Protein AF-A0A7S1XB86-F1 (afdb_monomer_lite)

Organism: NCBI:txid63592

Sequence (323 aa):
MRLESAVALVTSENERLMADMAKQLELLSKHASAQQESLGDTNRDTVDRLELLVQENDLLTHQQAELEAEITRLMGRMEERTREHVNVAQENSRLHAKLRSTQVQLTEAEARSARFKMLAKTEEQRAQLLEAHSGAARDAAADPVNRNVESGEAAPSAGPLLQQQLRQREDELAAAGAELSNLRQQLMEVLGSNNALQARIASLQEQNSAVQAATSAANSEAEELRGALANMDVRLTDFHRKDTEVYSRIKEAMEQAEQAKLAREALEGRETMLKHENESLRRKLAQLIHQLEERYESEAEIRESGLRSDLDAKNVEIEDLKM

Foldseek 3Di:
DVVVVVVVVVVVVVVVVVVVVVVVVVVVVVVVVVVVVVVVVVVVVVVVVVVVVVVVVVVLVVVVVVLVVVLVVLVVVLVVLVVVLVVLVVVLVVLVVVLVVLVVVLVVLVVVLVVLVVVLVVLVVVLVVLVVVLVVLVVVLVPPPPPPPPDPDDDPPPNVVSVVVSVVSVVVSVVSVVVSVVSVVVSVVSVVVNVVSVVVSVVSVVVSVVSVVVSVVSVVVSVVSVVVSVVSVVVVVVSVVVVVVVVVVVVVVVVVVVVVVVVVVVVVVVVVVVVVVVVVVVVVVVVVVVVVVVVVVVVVVVVVVVVVVVVVVVVVVVVVVVD

pLDDT: mean 84.87, std 11.63, range [36.97, 96.75]

Secondary structure (DSSP, 8-state):
-HHHHHHHHHHHHHHHHHHHHHHHHHHHHHHHHHHHHHHHHHHHHHHHHHHHHHHHHHHHHHHHHHHHHHHHHHHHHHHHHHHHHHHHHHHHHHHHHHHHHHHHHHHHHHHHHHHHHHHHHHHHHHHHHHHHHHHHHHHHHH--TTTSSS-----TTHHHHHHHHHHHHHHHHHHHHHHHHHHHHHHHHHHHHHHHHHHHHHHHHHHHHHHHHHHHHHHHHHHHHHHHHHHHHHHHHHHHHHHHHHHHHHHHHHHHHHHHHHHHHHHHHHHHHHHHHHHHHHHHHHHHHHHHHHHHHHHHHHHHHHHHHHHHHHHHHHHHTT-

Structure (mmCIF, N/CA/C/O backbone):
data_AF-A0A7S1XB86-F1
#
_entry.id   AF-A0A7S1XB86-F1
#
loop_
_atom_site.group_PDB
_atom_site.id
_atom_site.type_symbol
_atom_site.label_atom_id
_atom_site.label_alt_id
_atom_site.label_comp_id
_atom_site.label_asym_id
_atom_site.label_entity_id
_atom_site.label_seq_id
_atom_site.pdbx_PDB_ins_code
_atom_site.Cartn_x
_atom_site.Cartn_y
_atom_site.Cartn_z
_atom_site.occupancy
_atom_site.B_iso_or_equiv
_atom_site.auth_seq_id
_atom_site.auth_comp_id
_atom_site.auth_asym_id
_atom_site.auth_atom_id
_atom_site.pdbx_PDB_model_num
ATOM 1 N N . MET A 1 1 ? 51.992 -6.862 -99.072 1.00 59.06 1 MET A N 1
ATOM 2 C CA . MET A 1 1 ? 52.736 -7.533 -97.983 1.00 59.06 1 MET A CA 1
ATOM 3 C C . MET A 1 1 ? 53.031 -6.656 -96.759 1.00 59.06 1 MET A C 1
ATOM 5 O O . MET A 1 1 ? 52.522 -6.993 -95.702 1.00 59.06 1 MET A O 1
ATOM 9 N N . ARG A 1 2 ? 53.799 -5.546 -96.813 1.00 65.69 2 ARG A N 1
ATOM 10 C CA . ARG A 1 2 ? 54.085 -4.746 -95.585 1.00 65.69 2 ARG A CA 1
ATOM 11 C C . ARG A 1 2 ? 52.860 -4.026 -94.991 1.00 65.69 2 ARG A C 1
ATOM 13 O O . ARG A 1 2 ? 52.725 -3.979 -93.776 1.00 65.69 2 ARG A O 1
ATOM 20 N N . 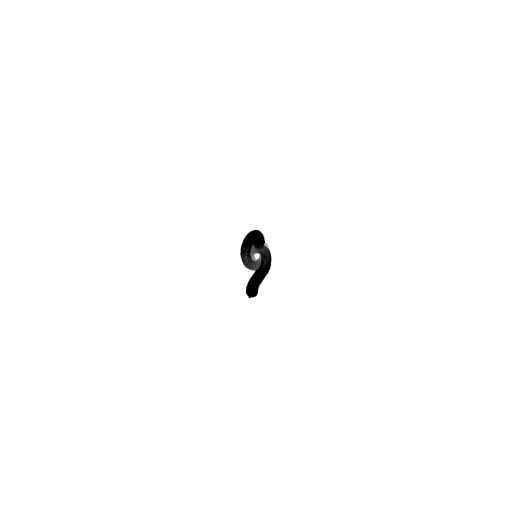LEU A 1 3 ? 51.954 -3.524 -95.834 1.00 66.69 3 LEU A N 1
ATOM 21 C CA . LEU A 1 3 ? 50.716 -2.862 -95.394 1.00 66.69 3 LEU A CA 1
ATOM 22 C C . LEU A 1 3 ? 49.704 -3.840 -94.780 1.00 66.69 3 LEU A C 1
ATOM 24 O O . LEU A 1 3 ? 49.108 -3.533 -93.758 1.00 66.69 3 LEU A O 1
ATOM 28 N N . GLU A 1 4 ? 49.567 -5.043 -95.339 1.00 75.00 4 GLU A N 1
ATOM 29 C CA . GLU A 1 4 ? 48.667 -6.079 -94.802 1.00 75.00 4 GLU A CA 1
ATOM 30 C C . GLU A 1 4 ? 49.121 -6.561 -93.420 1.00 75.00 4 GLU A C 1
ATOM 32 O O . GLU A 1 4 ? 48.295 -6.755 -92.536 1.00 75.00 4 GLU A O 1
ATOM 37 N N . SER A 1 5 ? 50.436 -6.679 -93.202 1.00 78.25 5 SER A N 1
ATOM 38 C CA . SER A 1 5 ? 50.989 -7.026 -91.889 1.00 78.25 5 SER A CA 1
ATOM 39 C C . SER A 1 5 ? 50.767 -5.926 -90.849 1.00 78.25 5 SER A C 1
ATOM 41 O O . SER A 1 5 ? 50.534 -6.243 -89.688 1.00 78.25 5 SER A O 1
ATOM 43 N N . ALA A 1 6 ? 50.847 -4.651 -91.243 1.00 74.81 6 ALA A N 1
ATOM 44 C CA . ALA A 1 6 ? 50.606 -3.528 -90.339 1.00 74.81 6 ALA A CA 1
ATOM 45 C C . ALA A 1 6 ? 49.118 -3.407 -89.975 1.00 74.81 6 ALA A C 1
ATOM 47 O O . ALA A 1 6 ? 48.786 -3.238 -88.805 1.00 74.81 6 ALA A O 1
ATOM 48 N N . VAL A 1 7 ? 48.222 -3.572 -90.955 1.00 78.94 7 VAL A N 1
ATOM 49 C CA . VAL A 1 7 ? 46.769 -3.578 -90.725 1.00 78.94 7 VAL A CA 1
ATOM 50 C C . VAL A 1 7 ? 46.371 -4.739 -89.816 1.00 78.94 7 VAL A C 1
ATOM 52 O O . VAL A 1 7 ? 45.655 -4.503 -88.851 1.00 78.94 7 VAL A O 1
ATOM 55 N N . ALA A 1 8 ? 46.893 -5.949 -90.056 1.00 82.25 8 ALA A N 1
ATOM 56 C CA . ALA A 1 8 ? 46.620 -7.121 -89.222 1.00 82.25 8 ALA A CA 1
ATOM 57 C C . ALA A 1 8 ? 47.042 -6.917 -87.755 1.00 82.25 8 ALA A C 1
ATOM 59 O O . ALA A 1 8 ? 46.322 -7.315 -86.836 1.00 82.25 8 ALA A O 1
ATOM 60 N N . LEU A 1 9 ? 48.187 -6.262 -87.535 1.00 86.31 9 LEU A N 1
ATOM 61 C CA . LEU A 1 9 ? 48.707 -5.985 -86.198 1.00 86.31 9 LEU A CA 1
ATOM 62 C C . LEU A 1 9 ? 47.820 -4.973 -85.460 1.00 86.31 9 LEU A C 1
ATOM 64 O O . LEU A 1 9 ? 47.400 -5.243 -84.337 1.00 86.31 9 LEU A O 1
ATOM 68 N N . VAL A 1 10 ? 47.428 -3.885 -86.131 1.00 82.75 10 VAL A N 1
ATOM 69 C CA . VAL A 1 10 ? 46.510 -2.874 -85.579 1.00 82.75 10 VAL A CA 1
ATOM 70 C C . VAL A 1 10 ? 45.128 -3.462 -85.288 1.00 82.75 10 VAL A C 1
ATOM 72 O O . VAL A 1 10 ? 44.553 -3.168 -84.242 1.00 82.75 10 VAL A O 1
ATOM 75 N N . THR A 1 11 ? 44.589 -4.331 -86.151 1.00 86.50 11 THR A N 1
ATOM 76 C CA . THR A 1 11 ? 43.323 -5.024 -85.858 1.00 86.50 11 THR A CA 1
ATOM 77 C C . THR A 1 11 ? 43.441 -5.945 -84.650 1.00 86.50 11 THR A C 1
ATOM 79 O O . THR A 1 11 ? 42.566 -5.906 -83.792 1.00 86.50 11 THR A O 1
ATOM 82 N N . SER A 1 12 ? 44.539 -6.698 -84.518 1.00 87.56 12 SER A N 1
ATOM 83 C CA . SER A 1 12 ? 44.742 -7.586 -83.364 1.00 87.56 12 SER A CA 1
ATOM 84 C C . SER A 1 12 ? 44.891 -6.815 -82.048 1.00 87.56 12 SER A C 1
ATOM 86 O O . SER A 1 12 ? 44.411 -7.248 -81.001 1.00 87.56 12 SER A O 1
ATOM 88 N N . GLU A 1 13 ? 45.514 -5.637 -82.097 1.00 86.44 13 GLU A N 1
ATOM 89 C CA . GLU A 1 13 ? 45.699 -4.782 -80.930 1.00 86.44 13 GLU A CA 1
ATOM 90 C C . GLU A 1 13 ? 44.398 -4.067 -80.547 1.00 86.44 13 GLU A C 1
ATOM 92 O O . GLU A 1 13 ? 44.061 -4.011 -79.366 1.00 86.44 13 GLU A O 1
ATOM 97 N N . ASN A 1 14 ? 43.595 -3.641 -81.528 1.00 82.88 14 ASN A N 1
ATOM 98 C CA . ASN A 1 14 ? 42.245 -3.129 -81.287 1.00 82.88 14 ASN A CA 1
ATOM 99 C C . ASN A 1 14 ? 41.316 -4.195 -80.693 1.00 82.88 14 ASN A C 1
ATOM 101 O O . ASN A 1 14 ? 40.591 -3.908 -79.744 1.00 82.88 14 ASN A O 1
ATOM 105 N N . GLU A 1 15 ? 41.349 -5.428 -81.198 1.00 89.44 15 GLU A N 1
ATOM 106 C CA . GLU A 1 15 ? 40.575 -6.540 -80.632 1.00 89.44 15 GLU A CA 1
ATOM 107 C C . GLU A 1 15 ? 40.987 -6.830 -79.185 1.00 89.44 15 GLU A C 1
ATOM 109 O O . GLU A 1 15 ? 40.129 -7.023 -78.318 1.00 89.44 15 GLU A O 1
ATOM 114 N N . ARG A 1 16 ? 42.292 -6.783 -78.891 1.00 91.69 16 ARG A N 1
ATOM 115 C CA . ARG A 1 16 ? 42.808 -6.950 -77.531 1.00 91.69 16 ARG A CA 1
ATOM 116 C C . ARG A 1 16 ? 42.373 -5.810 -76.605 1.00 91.69 16 ARG A C 1
ATOM 118 O O . ARG A 1 16 ? 41.903 -6.083 -75.505 1.00 91.69 16 ARG A O 1
ATOM 125 N N . LEU A 1 17 ? 42.490 -4.555 -77.039 1.00 86.69 17 LEU A N 1
ATOM 126 C CA . LEU A 1 17 ? 42.072 -3.389 -76.252 1.00 86.69 17 LEU A CA 1
ATOM 127 C C . LEU A 1 17 ? 40.563 -3.396 -75.986 1.00 86.69 17 LEU A C 1
ATOM 129 O O . LEU A 1 17 ? 40.139 -3.108 -74.869 1.00 86.69 17 LEU A O 1
ATOM 133 N N . MET A 1 18 ? 39.752 -3.790 -76.970 1.00 86.56 18 MET A N 1
ATOM 134 C CA . MET A 1 18 ? 38.306 -3.950 -76.797 1.00 86.56 18 MET A CA 1
ATOM 135 C C . MET A 1 18 ? 37.972 -5.079 -75.814 1.00 86.56 18 MET A C 1
ATOM 137 O O . MET A 1 18 ? 37.077 -4.916 -74.983 1.00 86.56 18 MET A O 1
ATOM 141 N N . ALA A 1 19 ? 38.707 -6.194 -75.851 1.00 87.69 19 ALA A N 1
ATOM 142 C CA . ALA A 1 19 ? 38.545 -7.288 -74.894 1.00 87.69 19 ALA A CA 1
ATOM 143 C C . ALA A 1 19 ? 38.952 -6.884 -73.464 1.00 87.69 19 ALA A C 1
ATOM 145 O O . ALA A 1 19 ? 38.266 -7.241 -72.503 1.00 87.69 19 ALA A O 1
ATOM 146 N N . ASP A 1 20 ? 40.030 -6.113 -73.311 1.00 86.88 20 ASP A N 1
ATOM 147 C CA . ASP A 1 20 ? 40.471 -5.594 -72.013 1.00 86.88 20 ASP A CA 1
ATOM 148 C C . ASP A 1 20 ? 39.483 -4.547 -71.466 1.00 86.88 20 ASP A C 1
ATOM 150 O O . ASP A 1 20 ? 39.135 -4.587 -70.283 1.00 86.88 20 ASP A O 1
ATOM 154 N N . MET A 1 21 ? 38.940 -3.675 -72.323 1.00 83.69 21 MET A N 1
ATOM 155 C CA . MET A 1 21 ? 37.911 -2.702 -71.941 1.00 83.69 21 MET A CA 1
ATOM 156 C C . MET A 1 21 ? 36.598 -3.388 -71.536 1.00 83.69 21 MET A C 1
ATOM 158 O O . MET A 1 21 ? 35.990 -3.008 -70.535 1.00 83.69 21 MET A O 1
ATOM 162 N N . ALA A 1 22 ? 36.184 -4.438 -72.251 1.00 85.75 22 ALA A N 1
ATOM 163 C CA . ALA A 1 22 ? 35.011 -5.236 -71.895 1.00 85.75 22 ALA A CA 1
ATOM 164 C C . ALA A 1 22 ? 35.177 -5.916 -70.525 1.00 85.75 22 ALA A C 1
ATOM 166 O O . ALA A 1 22 ? 34.264 -5.864 -69.701 1.00 85.75 22 ALA A O 1
ATOM 167 N N . LYS A 1 23 ? 36.361 -6.474 -70.233 1.00 87.56 23 LYS A N 1
ATOM 168 C CA . LYS A 1 23 ? 36.673 -7.043 -68.910 1.00 87.56 23 LYS A CA 1
ATOM 169 C C . LYS A 1 23 ? 36.652 -5.992 -67.801 1.00 87.56 23 LYS A C 1
ATOM 171 O O . LYS A 1 23 ? 36.151 -6.268 -66.714 1.00 87.56 23 LYS A O 1
ATOM 176 N N . GLN A 1 24 ? 37.179 -4.794 -68.053 1.00 83.00 24 GLN A N 1
ATOM 177 C CA . GLN A 1 24 ? 37.141 -3.706 -67.072 1.00 83.00 24 GLN A CA 1
ATOM 178 C C . GLN A 1 24 ? 35.713 -3.219 -66.804 1.00 83.00 24 GLN A C 1
ATOM 180 O O . GLN A 1 24 ? 35.357 -3.002 -65.647 1.00 83.00 24 GLN A O 1
ATOM 185 N N . LEU A 1 25 ? 34.876 -3.110 -67.839 1.00 83.50 25 LEU A N 1
ATOM 186 C CA . LEU A 1 25 ? 33.457 -2.776 -67.687 1.00 83.50 25 LEU A CA 1
ATOM 187 C C . LEU A 1 25 ? 32.693 -3.853 -66.912 1.00 83.50 25 LEU A C 1
ATOM 189 O O . LEU A 1 25 ? 31.876 -3.521 -66.056 1.00 83.50 25 LEU A O 1
ATOM 193 N N . GLU A 1 26 ? 32.986 -5.132 -67.149 1.00 87.56 26 GLU A N 1
ATOM 194 C CA . GLU A 1 26 ? 32.373 -6.233 -66.402 1.00 87.56 26 GLU A CA 1
ATOM 195 C C . GLU A 1 26 ? 32.774 -6.208 -64.918 1.00 87.56 26 GLU A C 1
ATOM 197 O O . GLU A 1 26 ? 31.927 -6.390 -64.043 1.00 87.56 26 GLU A O 1
ATOM 202 N N . LEU A 1 27 ? 34.044 -5.926 -64.609 1.00 85.00 27 LEU A N 1
ATOM 203 C CA . LEU A 1 27 ? 34.518 -5.779 -63.229 1.00 85.00 27 LEU A CA 1
ATOM 204 C C . LEU A 1 27 ? 33.889 -4.571 -62.526 1.00 85.00 27 LEU A C 1
ATOM 206 O O . LEU A 1 27 ? 33.451 -4.694 -61.384 1.00 85.00 27 LEU A O 1
ATOM 210 N N . LEU A 1 28 ? 33.790 -3.429 -63.211 1.00 79.06 28 LEU A N 1
ATOM 211 C CA . LEU A 1 28 ? 33.120 -2.240 -62.681 1.00 79.06 28 LEU A CA 1
ATOM 212 C C . LEU A 1 28 ? 31.628 -2.488 -62.454 1.00 79.06 28 LEU A C 1
ATOM 214 O O . LEU A 1 28 ? 31.101 -2.099 -61.416 1.00 79.06 28 LEU A O 1
ATOM 218 N N . SER A 1 29 ? 30.959 -3.184 -63.375 1.00 79.62 29 SER A N 1
ATOM 219 C CA . SER A 1 29 ? 29.554 -3.560 -63.218 1.00 79.62 29 SER A CA 1
ATOM 220 C C . SER A 1 29 ? 29.350 -4.506 -62.036 1.00 79.62 29 SER A C 1
ATOM 222 O O . SER A 1 29 ? 28.407 -4.304 -61.276 1.00 79.62 29 SER A O 1
ATOM 224 N N . LYS A 1 30 ? 30.229 -5.502 -61.849 1.00 80.75 30 LYS A N 1
ATOM 225 C CA . LYS A 1 30 ? 30.177 -6.428 -60.705 1.00 80.75 30 LYS A CA 1
ATOM 226 C C . LYS A 1 30 ? 30.449 -5.726 -59.375 1.00 80.75 30 LYS A C 1
ATOM 228 O O . LYS A 1 30 ? 29.828 -6.059 -58.370 1.00 80.75 30 LYS A O 1
ATOM 233 N N . HIS A 1 31 ? 31.363 -4.757 -59.348 1.00 73.50 31 HIS A N 1
ATOM 234 C CA . HIS A 1 31 ? 31.594 -3.943 -58.156 1.00 73.50 31 HIS A CA 1
ATOM 235 C C . HIS A 1 31 ? 30.418 -3.016 -57.853 1.00 73.50 31 HIS A C 1
ATOM 237 O O . HIS A 1 31 ? 30.002 -2.950 -56.701 1.00 73.50 31 HIS A O 1
ATOM 243 N N . ALA A 1 32 ? 29.832 -2.375 -58.865 1.00 69.44 32 ALA A N 1
ATOM 244 C CA . ALA A 1 32 ? 28.654 -1.535 -58.686 1.00 69.44 32 ALA A CA 1
ATOM 245 C C . ALA A 1 32 ? 27.458 -2.337 -58.143 1.00 69.44 32 ALA A C 1
ATOM 247 O O . ALA A 1 32 ? 26.822 -1.894 -57.190 1.00 69.44 32 ALA A O 1
ATOM 248 N N . SER A 1 33 ? 27.195 -3.538 -58.675 1.00 69.62 33 SER A N 1
ATOM 249 C CA . SER A 1 33 ? 26.105 -4.392 -58.189 1.00 69.62 33 SER A CA 1
ATOM 250 C C . SER A 1 33 ? 26.342 -4.888 -56.759 1.00 69.62 33 SER A C 1
ATOM 252 O O . SER A 1 33 ? 25.442 -4.789 -55.932 1.00 69.62 33 SER A O 1
ATOM 254 N N .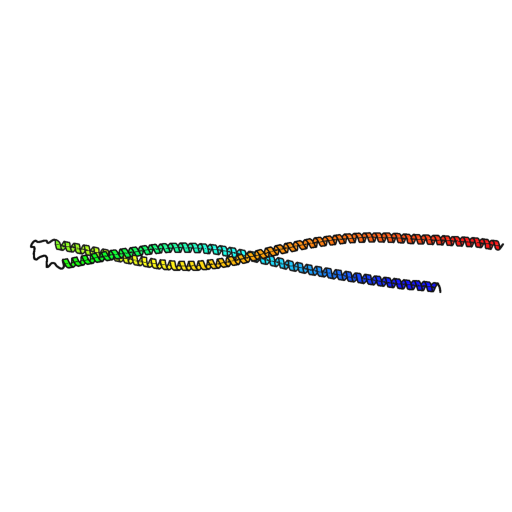 ALA A 1 34 ? 27.560 -5.334 -56.430 1.00 68.56 34 ALA A N 1
ATOM 255 C CA . ALA A 1 34 ? 27.893 -5.794 -55.078 1.00 68.56 34 ALA A CA 1
ATOM 256 C C . ALA A 1 34 ? 27.812 -4.664 -54.034 1.00 68.56 34 ALA A C 1
ATOM 258 O O . ALA A 1 34 ? 27.377 -4.872 -52.902 1.00 68.56 34 ALA A O 1
ATOM 259 N N . GLN A 1 35 ? 28.207 -3.448 -54.415 1.00 67.38 35 G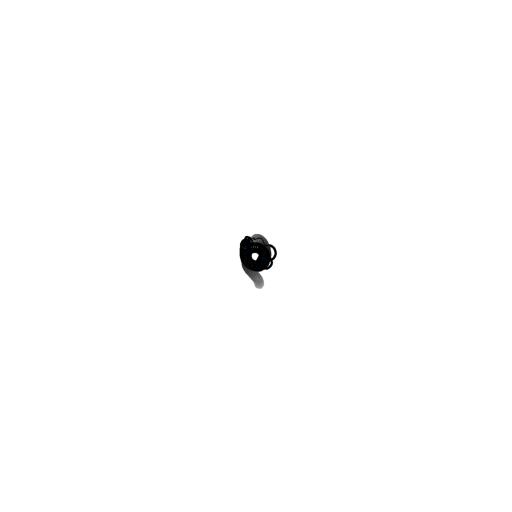LN A N 1
ATOM 260 C CA . GLN A 1 35 ? 28.131 -2.277 -53.546 1.00 67.38 35 GLN A CA 1
ATOM 261 C C . GLN A 1 35 ? 26.676 -1.823 -53.335 1.00 67.38 35 GLN A C 1
ATOM 263 O O . GLN A 1 35 ? 26.317 -1.394 -52.241 1.00 67.38 35 GLN A O 1
ATOM 268 N N . GLN A 1 36 ? 25.825 -1.962 -54.353 1.00 63.19 36 GLN A N 1
ATOM 269 C CA . GLN A 1 36 ? 24.404 -1.627 -54.282 1.00 63.19 36 GLN A CA 1
ATOM 270 C C . GLN A 1 36 ? 23.593 -2.650 -53.465 1.00 63.19 36 GLN A C 1
ATOM 272 O O . GLN A 1 36 ? 22.720 -2.245 -52.701 1.00 63.19 36 GLN A O 1
ATOM 277 N N . GLU A 1 37 ? 23.916 -3.945 -53.553 1.00 66.44 37 GLU A N 1
ATOM 278 C CA . GLU A 1 37 ? 23.341 -4.991 -52.688 1.00 66.44 37 GLU A CA 1
ATOM 279 C C . GLU A 1 37 ? 23.757 -4.795 -51.223 1.00 66.44 37 GLU A C 1
ATOM 281 O O . GLU A 1 37 ? 22.905 -4.767 -50.339 1.00 66.44 37 GLU A O 1
ATOM 286 N N . SER A 1 38 ? 25.041 -4.525 -50.963 1.00 66.31 38 SER A N 1
ATOM 287 C CA . SER A 1 38 ? 25.549 -4.251 -49.610 1.00 66.31 38 SER A CA 1
ATOM 288 C C . SER A 1 38 ? 24.913 -3.014 -48.956 1.00 66.31 38 SER A C 1
ATOM 290 O O . SER A 1 38 ? 24.650 -3.017 -47.750 1.00 66.31 38 SER A O 1
ATOM 292 N N . LEU A 1 39 ? 24.647 -1.954 -49.725 1.00 62.03 39 LEU A N 1
ATOM 293 C CA . LEU A 1 39 ? 23.938 -0.764 -49.239 1.00 62.03 39 LEU A CA 1
ATOM 294 C C . LEU A 1 39 ? 22.435 -1.019 -49.038 1.00 62.03 39 LEU A C 1
ATOM 296 O O . LEU A 1 39 ? 21.825 -0.415 -48.158 1.00 62.03 39 LEU A O 1
ATOM 300 N N . GLY A 1 40 ? 21.838 -1.906 -49.838 1.00 66.69 40 GLY A N 1
ATOM 301 C CA . GLY A 1 40 ? 20.447 -2.331 -49.695 1.00 66.69 40 GLY A CA 1
ATOM 302 C C . GLY A 1 40 ? 20.210 -3.138 -48.421 1.00 66.69 40 GLY A C 1
ATOM 303 O O . GLY A 1 40 ? 19.281 -2.828 -47.678 1.00 66.69 40 GLY A O 1
ATOM 304 N N . ASP A 1 41 ? 21.078 -4.110 -48.138 1.00 65.88 41 ASP A N 1
ATOM 305 C CA . ASP A 1 41 ? 20.970 -4.972 -46.954 1.00 65.88 41 ASP A CA 1
ATOM 306 C C . ASP A 1 41 ? 21.228 -4.196 -45.656 1.00 65.88 41 ASP A C 1
ATOM 308 O O . ASP A 1 41 ? 20.453 -4.292 -44.712 1.00 65.88 41 ASP A O 1
ATOM 312 N N . THR A 1 42 ? 22.237 -3.319 -45.627 1.00 69.75 42 THR A N 1
ATOM 313 C CA . THR A 1 42 ? 22.512 -2.471 -44.449 1.00 69.75 42 THR A CA 1
ATOM 314 C C . THR A 1 42 ? 21.400 -1.456 -44.166 1.00 69.75 42 THR A C 1
ATOM 316 O O . THR A 1 42 ? 21.054 -1.219 -43.006 1.00 69.75 42 THR A O 1
ATOM 319 N N . ASN A 1 43 ? 20.795 -0.867 -45.202 1.00 70.94 43 ASN A N 1
ATOM 320 C CA . ASN A 1 43 ? 19.616 -0.014 -45.032 1.00 70.94 43 ASN A CA 1
ATOM 321 C C . ASN A 1 43 ? 18.390 -0.800 -44.551 1.00 70.94 43 ASN A C 1
ATOM 323 O O . ASN A 1 43 ? 17.598 -0.273 -43.777 1.00 70.94 43 ASN A O 1
ATOM 327 N N . ARG A 1 44 ? 18.225 -2.054 -44.977 1.00 76.62 44 ARG A N 1
ATOM 328 C CA . ARG A 1 44 ? 17.117 -2.896 -44.520 1.00 76.62 44 ARG A CA 1
ATOM 329 C C . ARG A 1 44 ? 17.295 -3.310 -43.062 1.00 76.62 44 ARG A C 1
ATOM 331 O O . ARG A 1 44 ? 16.394 -3.087 -42.265 1.00 76.62 44 ARG A O 1
ATOM 338 N N . ASP A 1 45 ? 18.494 -3.753 -42.693 1.00 78.56 45 ASP A N 1
ATOM 339 C CA . ASP A 1 45 ? 18.845 -4.112 -41.316 1.00 78.56 45 ASP A CA 1
ATOM 340 C C . ASP A 1 45 ? 18.700 -2.925 -40.349 1.00 78.56 45 ASP A C 1
ATOM 342 O O . ASP A 1 45 ? 18.297 -3.087 -39.196 1.00 78.56 45 ASP A O 1
ATOM 346 N N . THR A 1 46 ? 19.030 -1.708 -40.794 1.00 76.75 46 THR A N 1
ATOM 347 C CA . THR A 1 46 ? 18.858 -0.502 -39.968 1.00 76.75 46 THR A CA 1
ATOM 348 C C . THR A 1 46 ? 17.398 -0.099 -39.816 1.00 76.75 46 THR A C 1
ATOM 350 O O . THR A 1 46 ? 17.011 0.286 -38.714 1.00 76.75 46 THR A O 1
ATOM 353 N N . VAL A 1 47 ? 16.582 -0.214 -40.868 1.00 79.44 47 VAL A N 1
ATOM 354 C CA . VAL A 1 47 ? 15.132 0.020 -40.787 1.00 79.44 47 VAL A CA 1
ATOM 355 C C . VAL A 1 47 ? 14.481 -1.000 -39.856 1.00 79.44 47 VAL A C 1
ATOM 357 O O . VAL A 1 47 ? 13.803 -0.594 -38.916 1.00 79.44 47 VAL A O 1
ATOM 360 N N . ASP A 1 48 ? 14.778 -2.288 -40.024 1.00 82.69 48 ASP A N 1
ATOM 361 C CA . ASP A 1 48 ? 14.250 -3.358 -39.171 1.00 82.69 48 ASP A CA 1
ATOM 362 C C . ASP A 1 48 ? 14.658 -3.140 -37.701 1.00 82.69 48 ASP A C 1
ATOM 364 O O . ASP A 1 48 ? 13.856 -3.290 -36.776 1.00 82.69 48 ASP A O 1
ATOM 368 N N . ARG A 1 49 ? 15.898 -2.696 -37.457 1.00 83.62 49 ARG A N 1
ATOM 369 C CA . ARG A 1 49 ? 16.368 -2.351 -36.109 1.00 83.62 49 ARG A CA 1
ATOM 370 C C . ARG A 1 49 ? 15.671 -1.119 -35.527 1.00 83.62 49 ARG A C 1
ATOM 372 O O . ARG A 1 49 ? 15.418 -1.098 -34.324 1.00 83.62 49 ARG A O 1
ATOM 379 N N . LEU A 1 50 ? 15.380 -0.099 -36.333 1.00 80.06 50 LEU A N 1
ATOM 380 C CA . LEU A 1 50 ? 14.626 1.076 -35.889 1.00 80.06 50 LEU A CA 1
ATOM 381 C C . LEU A 1 50 ? 13.179 0.709 -35.556 1.00 80.06 50 LEU A C 1
ATOM 383 O O . LEU A 1 50 ? 12.677 1.151 -34.527 1.00 80.06 50 LEU A O 1
ATOM 387 N N . GLU A 1 51 ? 12.535 -0.133 -36.364 1.00 85.69 51 GLU A N 1
ATOM 388 C CA . GLU A 1 51 ? 11.187 -0.635 -36.083 1.00 85.69 51 GLU A CA 1
ATOM 389 C C . GLU A 1 51 ? 11.141 -1.429 -34.772 1.00 85.69 51 GLU A C 1
ATOM 391 O O . GLU A 1 51 ? 10.252 -1.202 -33.951 1.00 85.69 51 GLU A O 1
ATOM 396 N N . LEU A 1 52 ? 12.134 -2.290 -34.520 1.00 88.06 52 LEU A N 1
ATOM 397 C CA . LEU A 1 52 ? 12.260 -3.010 -33.248 1.00 88.06 52 LEU A CA 1
ATOM 398 C C . LEU A 1 52 ? 12.453 -2.063 -32.058 1.00 88.06 52 LEU A C 1
ATOM 400 O O . LEU A 1 52 ? 11.833 -2.263 -31.017 1.00 88.06 52 LEU A O 1
ATOM 404 N N . LEU A 1 53 ? 13.276 -1.020 -32.203 1.00 81.06 53 LEU A N 1
ATOM 405 C CA . LEU A 1 53 ? 13.483 -0.026 -31.145 1.00 81.06 53 LEU A CA 1
ATOM 406 C C . LEU A 1 53 ? 12.218 0.791 -30.862 1.00 81.06 53 LEU A C 1
ATOM 408 O O . LEU A 1 53 ? 11.954 1.108 -29.705 1.00 81.06 53 LEU A O 1
ATOM 412 N N . VAL A 1 54 ? 11.432 1.123 -31.890 1.00 83.12 54 VAL A N 1
ATOM 413 C CA . VAL A 1 54 ? 10.134 1.796 -31.720 1.00 83.12 54 VAL A CA 1
ATOM 414 C C . VAL A 1 54 ? 9.162 0.884 -30.973 1.00 83.12 54 VAL A C 1
ATOM 416 O O . VAL A 1 54 ? 8.591 1.310 -29.974 1.00 83.12 54 VAL A O 1
ATOM 419 N N . GLN A 1 55 ? 9.046 -0.385 -31.377 1.00 88.25 55 GLN A N 1
ATOM 420 C CA . GLN A 1 55 ? 8.204 -1.365 -30.679 1.00 88.25 55 GLN A CA 1
ATOM 421 C C . GLN A 1 55 ? 8.638 -1.574 -29.220 1.00 88.25 55 GLN A C 1
ATOM 423 O O . GLN A 1 55 ? 7.795 -1.689 -28.331 1.00 88.25 55 GLN A O 1
ATOM 428 N N . GLU A 1 56 ? 9.946 -1.614 -28.953 1.00 84.56 56 GLU A N 1
ATOM 429 C CA . GLU A 1 56 ? 10.484 -1.719 -27.595 1.00 84.56 56 GLU A CA 1
ATOM 430 C C . GLU A 1 56 ? 10.160 -0.468 -26.764 1.00 84.56 56 GLU A C 1
ATOM 432 O O . GLU A 1 56 ? 9.775 -0.589 -25.602 1.00 84.56 56 GLU A O 1
ATOM 437 N N . ASN A 1 57 ? 10.246 0.727 -27.353 1.00 82.06 57 ASN A N 1
ATOM 438 C CA . ASN A 1 57 ? 9.892 1.978 -26.680 1.00 82.06 57 ASN A CA 1
ATOM 439 C C . ASN A 1 57 ? 8.391 2.049 -26.352 1.00 82.06 57 ASN A C 1
ATOM 441 O O . ASN A 1 57 ? 8.015 2.380 -25.227 1.00 82.06 57 ASN A O 1
ATOM 445 N N . ASP A 1 58 ? 7.534 1.649 -27.292 1.00 87.75 58 ASP A N 1
ATOM 446 C CA . ASP A 1 58 ? 6.087 1.552 -27.078 1.00 87.75 58 ASP A CA 1
ATOM 447 C C . ASP A 1 58 ? 5.757 0.557 -25.951 1.00 87.75 58 ASP A C 1
ATOM 449 O O . ASP A 1 58 ? 4.907 0.818 -25.098 1.00 87.75 58 ASP A O 1
ATOM 453 N N . LEU A 1 59 ? 6.474 -0.570 -25.884 1.00 89.62 59 LEU A N 1
ATOM 454 C CA . LEU A 1 59 ? 6.313 -1.540 -24.802 1.00 89.62 59 LEU A CA 1
ATOM 455 C C . LEU A 1 59 ? 6.757 -0.969 -23.448 1.00 89.62 59 LEU A C 1
ATOM 457 O O . LEU A 1 59 ? 6.064 -1.160 -22.449 1.00 89.62 59 LEU A O 1
ATOM 461 N N . LEU A 1 60 ? 7.897 -0.275 -23.397 1.00 84.81 60 LEU A N 1
ATOM 462 C CA . LEU A 1 60 ? 8.418 0.327 -22.166 1.00 84.81 60 LEU A CA 1
ATOM 463 C C . LEU A 1 60 ? 7.505 1.441 -21.649 1.00 84.81 60 LEU A C 1
ATOM 465 O O . LEU A 1 60 ? 7.212 1.476 -20.456 1.00 84.81 60 LEU A O 1
ATOM 469 N N . THR A 1 61 ? 7.007 2.308 -22.530 1.00 84.38 61 THR A N 1
ATOM 470 C CA . THR A 1 61 ? 6.059 3.372 -22.160 1.00 84.38 61 THR A CA 1
ATOM 471 C C . THR A 1 61 ? 4.735 2.796 -21.664 1.00 84.38 61 THR A C 1
ATOM 473 O O . THR A 1 61 ? 4.190 3.277 -20.670 1.00 84.38 61 THR A O 1
ATOM 476 N N . HIS A 1 62 ? 4.243 1.717 -22.281 1.00 91.25 62 HIS A N 1
ATOM 477 C CA . HIS A 1 62 ? 3.067 1.009 -21.782 1.00 91.25 62 HIS A CA 1
ATOM 478 C C . HIS A 1 62 ? 3.308 0.407 -20.390 1.00 91.25 62 HIS A C 1
ATOM 480 O O . HIS A 1 62 ? 2.498 0.611 -19.488 1.00 91.25 62 HIS A O 1
ATOM 486 N N . GLN A 1 63 ? 4.448 -0.259 -20.180 1.00 88.69 63 GLN A N 1
ATOM 487 C CA . GLN A 1 63 ? 4.823 -0.813 -18.874 1.00 88.69 63 GLN A CA 1
ATOM 488 C C . GLN A 1 63 ? 4.975 0.271 -17.799 1.00 88.69 63 GLN A C 1
ATOM 490 O O . GLN A 1 63 ? 4.557 0.062 -16.661 1.00 88.69 63 GLN A O 1
ATOM 495 N N . GLN A 1 64 ? 5.540 1.433 -18.138 1.00 85.06 64 GLN A N 1
ATOM 496 C CA . GLN A 1 64 ? 5.619 2.580 -17.229 1.00 85.06 64 GLN A CA 1
ATOM 497 C C . GLN A 1 64 ? 4.220 3.058 -16.826 1.00 85.06 64 GLN A C 1
ATOM 499 O O . GLN A 1 64 ? 3.945 3.185 -15.633 1.00 85.06 64 GLN A O 1
ATOM 504 N N . ALA A 1 65 ? 3.311 3.229 -17.790 1.00 89.00 65 ALA A N 1
ATOM 505 C CA . ALA A 1 65 ? 1.936 3.640 -17.513 1.00 89.00 65 ALA A CA 1
ATOM 506 C C . ALA A 1 65 ? 1.177 2.621 -16.638 1.00 89.00 65 ALA A C 1
ATOM 508 O O . ALA A 1 65 ? 0.438 3.009 -15.732 1.00 89.00 65 ALA A O 1
ATOM 509 N N . GLU A 1 66 ? 1.374 1.318 -16.866 1.00 92.69 66 GLU A N 1
ATOM 510 C CA . GLU A 1 66 ? 0.796 0.262 -16.026 1.00 92.69 66 GLU A CA 1
ATOM 511 C C . GLU A 1 66 ? 1.328 0.311 -14.586 1.00 92.69 66 GLU A C 1
ATOM 513 O O . GLU A 1 66 ? 0.555 0.177 -13.634 1.00 92.69 66 GLU A O 1
ATOM 518 N N . LEU A 1 67 ? 2.632 0.542 -14.406 1.00 88.38 67 LEU A N 1
ATOM 519 C CA . LEU A 1 67 ? 3.247 0.658 -13.082 1.00 88.38 67 LEU A CA 1
ATOM 520 C C . LEU A 1 67 ? 2.766 1.904 -12.337 1.00 88.38 67 LEU A C 1
ATOM 522 O O . LEU A 1 67 ? 2.426 1.808 -11.160 1.00 88.38 67 LEU A O 1
ATOM 526 N N . GLU A 1 68 ? 2.685 3.053 -13.007 1.00 89.44 68 GLU A N 1
ATOM 527 C CA . GLU A 1 68 ? 2.147 4.287 -12.423 1.00 89.44 68 GLU A CA 1
ATOM 528 C C . GLU A 1 68 ? 0.682 4.121 -11.991 1.00 89.44 68 GLU A C 1
ATOM 530 O O . GLU A 1 68 ? 0.289 4.555 -10.899 1.00 89.44 68 GLU A O 1
ATOM 535 N N . ALA A 1 69 ? -0.127 3.444 -12.812 1.00 93.56 69 ALA A N 1
ATOM 536 C CA . ALA A 1 69 ? -1.511 3.129 -12.483 1.00 93.56 69 ALA A CA 1
ATOM 537 C C . ALA A 1 69 ? -1.609 2.196 -11.265 1.00 93.56 69 ALA A C 1
ATOM 539 O O . ALA A 1 69 ? -2.418 2.443 -10.364 1.00 93.56 69 ALA A O 1
ATOM 540 N N . GLU A 1 70 ? -0.771 1.158 -11.195 1.00 92.00 70 GLU A N 1
ATOM 541 C CA . GLU A 1 70 ? -0.763 0.223 -10.068 1.00 92.00 70 GLU A CA 1
ATOM 542 C C . GLU A 1 70 ? -0.259 0.890 -8.779 1.00 92.00 70 GLU A C 1
ATOM 544 O O . GLU A 1 70 ? -0.850 0.688 -7.720 1.00 92.00 70 GLU A O 1
ATOM 549 N N . ILE A 1 71 ? 0.750 1.765 -8.850 1.00 87.62 71 ILE A N 1
ATOM 550 C CA . ILE A 1 71 ? 1.212 2.568 -7.704 1.00 87.62 71 ILE A CA 1
ATOM 551 C C . ILE A 1 71 ? 0.089 3.465 -7.194 1.00 87.62 71 ILE A C 1
ATOM 553 O O . ILE A 1 71 ? -0.205 3.462 -5.998 1.00 87.62 71 ILE A O 1
ATOM 557 N N . THR A 1 72 ? -0.594 4.176 -8.092 1.00 92.69 72 THR A N 1
ATOM 558 C CA . THR A 1 72 ? -1.726 5.039 -7.724 1.00 92.69 72 THR A CA 1
ATOM 559 C C . THR A 1 72 ? -2.840 4.226 -7.060 1.00 92.69 72 THR A C 1
ATOM 561 O O . THR A 1 72 ? -3.410 4.634 -6.043 1.00 92.69 72 THR A O 1
ATOM 564 N N . ARG A 1 73 ? -3.124 3.029 -7.586 1.00 94.75 73 ARG A N 1
ATOM 565 C CA . ARG A 1 73 ? -4.111 2.103 -7.025 1.00 94.75 73 ARG A CA 1
ATOM 566 C C . ARG A 1 73 ? -3.710 1.593 -5.639 1.00 94.75 73 ARG A C 1
ATOM 568 O O . ARG A 1 73 ? -4.551 1.561 -4.738 1.00 94.75 73 ARG A O 1
ATOM 575 N N . LEU A 1 74 ? -2.455 1.185 -5.458 1.00 88.81 74 LEU A N 1
ATOM 576 C CA . LEU A 1 74 ? -1.926 0.697 -4.183 1.00 88.81 74 LEU A CA 1
ATOM 577 C C . LEU A 1 74 ? -1.887 1.808 -3.131 1.00 88.81 74 LEU A C 1
ATOM 579 O O . LEU A 1 74 ? -2.290 1.572 -1.993 1.00 88.81 74 LEU A O 1
ATOM 583 N N . MET A 1 75 ? -1.492 3.024 -3.512 1.00 87.69 75 MET A N 1
ATOM 584 C CA . MET A 1 75 ? -1.562 4.204 -2.649 1.00 87.69 75 MET A CA 1
ATOM 585 C C . MET A 1 75 ? -2.997 4.485 -2.194 1.00 87.69 75 MET A C 1
ATOM 587 O O . MET A 1 75 ? -3.235 4.638 -0.997 1.00 87.69 75 MET A O 1
ATOM 591 N N . GLY A 1 76 ? -3.965 4.475 -3.117 1.00 92.75 76 GLY A N 1
ATOM 592 C CA . GLY A 1 76 ? -5.378 4.666 -2.780 1.00 92.75 76 GLY A CA 1
ATOM 593 C C . GLY A 1 76 ? -5.895 3.619 -1.788 1.00 92.75 76 GLY A C 1
ATOM 594 O O . GLY A 1 76 ? -6.532 3.969 -0.793 1.00 92.75 76 GLY A O 1
ATOM 595 N N . ARG A 1 77 ? -5.547 2.342 -1.998 1.00 90.38 77 ARG A N 1
ATOM 596 C CA . ARG A 1 77 ? -5.868 1.258 -1.053 1.00 90.38 77 ARG A CA 1
ATOM 597 C C . ARG A 1 77 ? -5.208 1.461 0.308 1.00 90.38 77 ARG A C 1
ATOM 599 O O . ARG A 1 77 ? -5.858 1.271 1.329 1.00 90.38 77 ARG A O 1
ATOM 606 N N . MET A 1 78 ? -3.940 1.865 0.342 1.00 86.88 78 MET A N 1
ATOM 607 C CA . MET A 1 78 ? -3.227 2.143 1.590 1.00 86.88 78 MET A CA 1
ATOM 608 C C . MET A 1 78 ? -3.867 3.287 2.379 1.00 86.88 78 MET A C 1
ATOM 610 O O . MET A 1 78 ? -4.013 3.185 3.599 1.00 86.88 78 MET A O 1
ATOM 614 N N . GLU A 1 79 ? -4.288 4.361 1.712 1.00 89.62 79 GLU A N 1
ATOM 615 C CA . GLU A 1 79 ? -5.011 5.457 2.360 1.00 89.62 79 GLU A CA 1
ATOM 616 C C . GLU A 1 79 ? -6.355 5.003 2.930 1.00 89.62 79 GLU A C 1
ATOM 618 O O . GLU A 1 79 ? -6.687 5.337 4.069 1.00 89.62 79 GLU A O 1
ATOM 623 N N . GLU A 1 80 ? -7.124 4.232 2.159 1.00 90.62 80 GLU A N 1
ATOM 624 C CA . GLU A 1 80 ? -8.405 3.678 2.594 1.00 90.62 80 GLU A CA 1
ATOM 625 C C . GLU A 1 80 ? -8.227 2.771 3.818 1.00 90.62 80 GLU A C 1
ATOM 627 O O . GLU A 1 80 ? -8.859 3.006 4.850 1.00 90.62 80 GLU A O 1
ATOM 632 N N . ARG A 1 81 ? -7.266 1.840 3.775 1.00 85.31 81 ARG A N 1
ATOM 633 C CA . ARG A 1 81 ? -6.917 0.980 4.917 1.00 85.31 81 ARG A CA 1
ATOM 634 C C . ARG A 1 81 ? -6.432 1.768 6.128 1.00 85.31 81 ARG A C 1
ATOM 636 O O . ARG A 1 81 ? -6.756 1.417 7.260 1.00 85.31 81 ARG A O 1
ATOM 643 N N . THR A 1 82 ? -5.698 2.859 5.924 1.00 84.44 82 THR A N 1
ATOM 644 C CA . THR A 1 82 ? -5.267 3.732 7.026 1.00 84.44 82 THR A CA 1
ATOM 645 C C . THR A 1 82 ? -6.465 4.418 7.686 1.00 84.44 82 THR A C 1
ATOM 647 O O . THR A 1 82 ? -6.542 4.477 8.915 1.00 84.44 82 THR A O 1
ATOM 650 N N . ARG A 1 83 ? -7.440 4.896 6.898 1.00 89.25 83 ARG A N 1
ATOM 651 C CA . ARG A 1 83 ? -8.690 5.470 7.428 1.00 89.25 83 ARG A CA 1
ATOM 652 C C . ARG A 1 83 ? -9.504 4.425 8.192 1.00 89.25 83 ARG A C 1
ATOM 654 O O . ARG A 1 83 ? -9.990 4.720 9.283 1.00 89.25 83 ARG A O 1
ATOM 661 N N . GLU A 1 84 ? -9.619 3.210 7.660 1.00 88.25 84 GLU A N 1
ATOM 662 C CA . GLU A 1 84 ? -10.285 2.096 8.342 1.00 88.25 84 GLU A CA 1
ATOM 663 C C . GLU A 1 84 ? -9.612 1.758 9.676 1.00 88.25 84 GLU A C 1
ATOM 665 O O . GLU A 1 84 ? -10.298 1.670 10.692 1.00 88.25 84 GLU A O 1
ATOM 670 N N . HIS A 1 85 ? -8.280 1.666 9.713 1.00 84.44 85 HIS A N 1
ATOM 671 C CA . HIS A 1 85 ? -7.521 1.451 10.951 1.00 84.44 85 HIS A CA 1
ATOM 672 C C . HIS A 1 85 ? -7.809 2.512 12.011 1.00 84.44 85 HIS A C 1
ATOM 674 O O . HIS A 1 85 ? -8.028 2.182 13.176 1.00 84.44 85 HIS A O 1
ATOM 680 N N . VAL A 1 86 ? -7.860 3.789 11.621 1.00 88.19 86 VAL A N 1
ATOM 681 C CA . VAL A 1 86 ? -8.206 4.881 12.544 1.00 88.19 86 VAL A CA 1
ATOM 682 C C . VAL A 1 86 ? -9.633 4.720 13.074 1.00 88.19 86 VAL A C 1
ATOM 684 O O . VAL A 1 86 ? -9.858 4.884 14.275 1.00 88.19 86 VAL A O 1
ATOM 687 N N . ASN A 1 87 ? -10.591 4.359 12.217 1.00 88.38 87 ASN A N 1
ATOM 688 C CA . ASN A 1 87 ? -11.979 4.130 12.625 1.00 88.38 87 ASN A CA 1
ATOM 689 C C . ASN A 1 87 ? -12.096 2.956 13.608 1.00 88.38 87 ASN A C 1
ATOM 691 O O . ASN A 1 87 ? -12.710 3.102 14.668 1.00 88.38 87 ASN A O 1
ATOM 695 N N . VAL A 1 88 ? -11.450 1.827 13.304 1.00 87.56 88 VAL A N 1
ATOM 696 C CA . VAL A 1 88 ? -11.412 0.636 14.165 1.00 87.56 88 VAL A CA 1
ATOM 697 C C . VAL A 1 88 ? -10.741 0.958 15.503 1.00 87.56 88 VAL A C 1
ATOM 699 O O . VAL A 1 88 ? -11.260 0.592 16.557 1.00 87.56 88 VAL A O 1
ATOM 702 N N . ALA A 1 89 ? -9.639 1.713 15.506 1.00 84.44 89 ALA A N 1
ATOM 703 C CA . ALA A 1 89 ? -8.967 2.140 16.733 1.00 84.44 89 ALA A CA 1
ATOM 704 C C . ALA A 1 89 ? -9.861 3.041 17.610 1.00 84.44 89 ALA A C 1
ATOM 706 O O . ALA A 1 89 ? -9.904 2.882 18.836 1.00 84.44 89 ALA A O 1
ATOM 707 N N . GLN A 1 90 ? -10.613 3.965 17.001 1.00 90.06 90 GLN A N 1
ATOM 708 C CA . GLN A 1 90 ? -11.585 4.797 17.716 1.00 90.06 90 GLN A CA 1
ATOM 709 C C . GLN A 1 90 ? -12.736 3.966 18.294 1.00 90.06 90 GLN A C 1
ATOM 711 O O . GLN A 1 90 ? -13.138 4.184 19.441 1.00 90.06 90 GLN A O 1
ATOM 716 N N . GLU A 1 91 ? -13.265 3.013 17.526 1.00 89.56 91 GLU A N 1
ATOM 717 C CA . GLU A 1 91 ? -14.310 2.100 17.987 1.00 89.56 91 GLU A CA 1
ATOM 718 C C . GLU A 1 91 ? -13.823 1.236 19.154 1.00 89.56 91 GLU A C 1
ATOM 720 O O . GLU A 1 91 ? -14.499 1.152 20.181 1.00 89.56 91 GLU A O 1
ATOM 725 N N . ASN A 1 92 ? -12.608 0.699 19.058 1.00 86.81 92 ASN A N 1
ATOM 726 C CA . ASN A 1 92 ? -11.982 -0.088 20.112 1.00 86.81 92 ASN A CA 1
ATOM 727 C C . ASN A 1 92 ? -11.823 0.726 21.411 1.00 86.81 92 ASN A C 1
ATOM 729 O O . ASN A 1 92 ? -12.230 0.295 22.492 1.00 86.81 92 ASN A O 1
ATOM 733 N N . SER A 1 93 ? -11.342 1.969 21.310 1.00 89.75 93 SER A N 1
ATOM 734 C CA . SER A 1 93 ? -11.253 2.888 22.454 1.00 89.75 93 SER A CA 1
ATOM 735 C C . SER A 1 93 ? -12.624 3.158 23.097 1.00 89.75 93 SER A C 1
ATOM 737 O O . SER A 1 93 ? -12.772 3.112 24.324 1.00 89.75 93 SER A O 1
ATOM 739 N N . ARG A 1 94 ? -13.669 3.355 22.279 1.00 92.31 94 ARG A N 1
ATOM 740 C CA . ARG A 1 94 ? -15.052 3.529 22.759 1.00 92.31 94 ARG A CA 1
ATOM 741 C C . ARG A 1 94 ? -15.586 2.274 23.452 1.00 92.31 94 ARG A C 1
ATOM 743 O O . ARG A 1 94 ? -16.243 2.400 24.488 1.00 92.31 94 ARG A O 1
ATOM 750 N N . LEU A 1 95 ? -15.326 1.083 22.912 1.00 91.56 95 LEU A N 1
ATOM 751 C CA . LEU A 1 95 ? -15.721 -0.189 23.525 1.00 91.56 95 LEU A CA 1
ATOM 752 C C . LEU A 1 95 ? -15.008 -0.404 24.861 1.00 91.56 95 LEU A C 1
ATOM 754 O O . LEU A 1 95 ? -15.662 -0.728 25.850 1.00 91.56 95 LEU A O 1
ATOM 758 N N . HIS A 1 96 ? -13.706 -0.127 24.934 1.00 89.38 96 HIS A N 1
ATOM 759 C CA . HIS A 1 96 ? -12.947 -0.189 26.180 1.00 89.38 96 HIS A CA 1
ATOM 760 C C . HIS A 1 96 ? -13.475 0.779 27.245 1.00 89.38 96 HIS A C 1
ATOM 762 O O . HIS A 1 96 ? -13.600 0.396 28.411 1.00 89.38 96 HIS A O 1
ATOM 768 N N . ALA A 1 97 ? -13.826 2.011 26.867 1.00 92.81 97 ALA A N 1
ATOM 769 C CA . ALA A 1 97 ? -14.431 2.974 27.785 1.00 92.81 97 ALA A CA 1
ATOM 770 C C . ALA A 1 97 ? -15.793 2.486 28.310 1.00 92.81 97 ALA A C 1
ATOM 772 O O . ALA A 1 97 ? -16.042 2.538 29.517 1.00 92.81 97 ALA A O 1
ATOM 773 N N . LYS A 1 98 ? -16.648 1.950 27.425 1.00 94.38 98 LYS A N 1
ATOM 774 C CA . LYS A 1 98 ? -17.936 1.348 27.807 1.00 94.38 98 LYS A CA 1
ATOM 775 C C . LYS A 1 98 ? -17.746 0.160 28.746 1.00 94.38 98 LYS A C 1
ATOM 777 O O . LYS A 1 98 ? -18.399 0.121 29.781 1.00 94.38 98 LYS A O 1
ATOM 782 N N . LEU A 1 99 ? -16.828 -0.754 28.427 1.00 93.56 99 LEU A N 1
ATOM 783 C CA . LEU A 1 99 ? -16.536 -1.936 29.238 1.00 93.56 99 LEU A CA 1
ATOM 784 C C . LEU A 1 99 ? -16.099 -1.543 30.654 1.00 93.56 99 LEU A C 1
ATOM 786 O O . LEU A 1 99 ? -16.681 -2.025 31.626 1.00 93.56 99 LEU A O 1
ATOM 790 N N . ARG A 1 100 ? -15.148 -0.606 30.773 1.00 93.94 100 ARG A N 1
ATOM 791 C CA . ARG A 1 100 ? -14.694 -0.083 32.072 1.00 93.94 100 ARG A CA 1
ATOM 792 C C . ARG A 1 100 ? -15.838 0.554 32.855 1.00 93.94 100 ARG A C 1
ATOM 794 O O . ARG A 1 100 ? -15.998 0.270 34.035 1.00 93.94 100 ARG A O 1
ATOM 801 N N . SER A 1 101 ? -16.657 1.377 32.200 1.00 95.88 101 SER A N 1
ATOM 802 C CA . SER A 1 101 ? -17.819 2.000 32.841 1.00 95.88 101 SER A CA 1
ATOM 803 C C . SER A 1 101 ? -18.824 0.958 33.347 1.00 95.88 101 SER A C 1
ATOM 805 O O . SER A 1 101 ? -19.251 1.039 34.496 1.00 95.88 101 SER A O 1
ATOM 807 N N . THR A 1 102 ? -19.144 -0.065 32.548 1.00 94.00 102 THR A N 1
ATOM 808 C CA . THR A 1 102 ? -20.054 -1.145 32.964 1.00 94.00 102 THR A CA 1
ATOM 809 C C . THR A 1 102 ? -19.476 -2.017 34.076 1.00 94.00 102 THR A C 1
ATOM 811 O O . THR A 1 102 ? -20.221 -2.463 34.942 1.00 94.00 102 THR A O 1
ATOM 814 N N . GLN A 1 103 ? -18.157 -2.226 34.105 1.00 93.38 103 GLN A N 1
ATOM 815 C CA . GLN A 1 103 ? -17.487 -2.935 35.198 1.00 93.38 103 GLN A CA 1
ATOM 816 C C . GLN A 1 103 ? -17.585 -2.159 36.511 1.00 93.38 103 GLN A C 1
ATOM 818 O O . GLN A 1 103 ? -17.877 -2.761 37.537 1.00 93.38 103 GLN A O 1
ATOM 823 N N . VAL A 1 104 ? -17.412 -0.833 36.482 1.00 95.56 104 VAL A N 1
ATOM 824 C CA . VAL A 1 104 ? -17.619 0.015 37.669 1.00 95.56 104 VAL A CA 1
ATOM 825 C C . VAL A 1 104 ? -19.077 -0.040 38.136 1.00 95.56 104 VAL A C 1
ATOM 827 O O . VAL A 1 104 ? -19.340 -0.182 39.325 1.00 95.56 104 VAL A O 1
ATOM 830 N N . GLN A 1 105 ? -20.041 -0.000 37.213 1.00 94.38 105 GLN A N 1
ATOM 831 C CA . GLN A 1 105 ? -21.457 -0.152 37.568 1.00 94.38 105 GLN A CA 1
ATOM 832 C C . GLN A 1 105 ? -21.748 -1.514 38.210 1.00 94.38 105 GLN A C 1
ATOM 834 O O . GLN A 1 105 ? -22.514 -1.582 39.170 1.00 94.38 105 GLN A O 1
ATOM 839 N N . LEU A 1 106 ? -21.125 -2.587 37.709 1.00 94.69 106 LEU A N 1
ATOM 840 C CA . LEU A 1 106 ? -21.274 -3.923 38.279 1.00 94.69 106 LEU A CA 1
ATOM 841 C C . LEU A 1 106 ? -20.698 -3.988 39.697 1.00 94.69 106 LEU A C 1
ATOM 843 O O . LEU A 1 106 ? -21.387 -4.457 40.597 1.00 94.69 106 LEU A O 1
ATOM 847 N N . THR A 1 107 ? -19.487 -3.473 39.929 1.00 93.88 107 THR A N 1
ATOM 848 C CA . THR A 1 107 ? -18.876 -3.502 41.269 1.00 93.88 107 THR A CA 1
ATOM 849 C C . THR A 1 107 ? -19.669 -2.670 42.279 1.00 93.88 107 THR A C 1
ATOM 851 O O . THR A 1 107 ? -19.845 -3.081 43.428 1.00 93.88 107 THR A O 1
ATOM 854 N N . GLU A 1 108 ? -20.218 -1.527 41.862 1.00 94.06 108 GLU A N 1
ATOM 855 C CA . GLU A 1 108 ? -21.123 -0.734 42.696 1.00 94.06 108 GLU A CA 1
ATOM 856 C C . GLU A 1 108 ? -22.420 -1.483 43.027 1.00 94.06 108 GLU A C 1
ATOM 858 O O . GLU A 1 108 ? -22.880 -1.454 44.172 1.00 94.06 108 GLU A O 1
ATOM 863 N N . ALA A 1 109 ? -23.025 -2.154 42.048 1.00 91.81 109 ALA A N 1
ATOM 864 C CA . ALA A 1 109 ? -24.264 -2.896 42.238 1.00 91.81 109 ALA A CA 1
ATOM 865 C C . ALA A 1 109 ? -24.053 -4.170 43.086 1.00 91.81 109 ALA A C 1
ATOM 867 O O . ALA A 1 109 ? -24.866 -4.471 43.964 1.00 91.81 109 ALA A O 1
ATOM 868 N N . GLU A 1 110 ? -22.913 -4.850 42.953 1.00 92.56 110 GLU A N 1
ATOM 869 C CA . GLU A 1 110 ? -22.466 -5.916 43.858 1.00 92.56 110 GLU A CA 1
ATOM 870 C C . GLU A 1 110 ? -22.305 -5.415 45.298 1.00 92.56 110 GLU A C 1
ATOM 872 O O . GLU A 1 110 ? -22.824 -6.041 46.228 1.00 92.56 110 GLU A O 1
ATOM 877 N N . ALA A 1 111 ? -21.680 -4.249 45.496 1.00 93.94 111 ALA A N 1
ATOM 878 C CA . ALA A 1 111 ? -21.560 -3.636 46.817 1.00 93.94 111 ALA A CA 1
ATOM 879 C C . ALA A 1 111 ? -22.931 -3.266 47.414 1.00 93.94 111 ALA A C 1
ATOM 881 O O . ALA A 1 111 ? -23.162 -3.475 48.608 1.00 93.94 111 ALA A O 1
ATOM 882 N N . ARG A 1 112 ? -23.871 -2.757 46.602 1.00 92.81 112 ARG A N 1
ATOM 883 C CA . ARG A 1 112 ? -25.255 -2.478 47.036 1.00 92.81 112 ARG A CA 1
ATOM 884 C C . ARG A 1 112 ? -25.997 -3.757 47.425 1.00 92.81 112 ARG A C 1
ATOM 886 O O . ARG A 1 112 ? -26.609 -3.795 48.487 1.00 92.81 112 ARG A O 1
ATOM 893 N N . SER A 1 113 ? -25.894 -4.815 46.622 1.00 92.56 113 SER A N 1
ATOM 894 C CA . SER A 1 113 ? -26.476 -6.130 46.928 1.00 92.56 113 SER A CA 1
ATOM 895 C C . SER A 1 113 ? -25.920 -6.699 48.236 1.00 92.56 113 SER A C 1
ATOM 897 O O . SER A 1 113 ? -26.685 -7.150 49.087 1.00 92.56 113 SER A O 1
ATOM 899 N N . ALA A 1 114 ? -24.605 -6.601 48.462 1.00 92.81 114 ALA A N 1
ATOM 900 C CA . ALA A 1 114 ? -23.986 -7.016 49.719 1.00 92.81 114 ALA A CA 1
ATOM 901 C C . ALA A 1 114 ? -24.528 -6.227 50.927 1.00 92.81 114 ALA A C 1
ATOM 903 O O . ALA A 1 114 ? -24.836 -6.824 51.960 1.00 92.81 114 ALA A O 1
ATOM 904 N N . ARG A 1 115 ? -24.717 -4.905 50.791 1.00 94.19 115 ARG A N 1
ATOM 905 C CA . ARG A 1 115 ? -25.327 -4.065 51.838 1.00 94.19 115 ARG A CA 1
ATOM 906 C C . ARG A 1 115 ? -26.768 -4.476 52.134 1.00 94.19 115 ARG A C 1
ATOM 908 O O . ARG A 1 115 ? -27.099 -4.660 53.301 1.00 94.19 115 ARG A O 1
ATOM 915 N N . PHE A 1 116 ? -27.601 -4.677 51.112 1.00 91.44 116 PHE A N 1
ATOM 916 C CA . PHE A 1 116 ? -28.987 -5.113 51.311 1.00 91.44 116 PHE A CA 1
ATOM 917 C C . PHE A 1 116 ? -29.082 -6.502 51.942 1.00 91.44 116 PHE A C 1
ATOM 919 O O . PHE A 1 116 ? -29.914 -6.704 52.818 1.00 91.44 116 PHE A O 1
ATOM 926 N N . LYS A 1 117 ? -28.195 -7.439 51.584 1.00 92.75 117 LYS A N 1
ATOM 927 C CA . LYS A 1 117 ? -28.114 -8.749 52.255 1.00 92.75 117 LYS A CA 1
ATOM 928 C C . LYS A 1 117 ? -27.787 -8.617 53.741 1.00 92.75 117 LYS A C 1
ATOM 930 O O . LYS A 1 117 ? -28.390 -9.309 54.556 1.00 92.75 117 LYS A O 1
ATOM 935 N N . MET A 1 118 ? -26.851 -7.734 54.094 1.00 94.56 118 MET A N 1
ATOM 936 C CA . MET A 1 118 ? -26.501 -7.478 55.493 1.00 94.56 118 MET A CA 1
ATOM 937 C C . MET A 1 118 ? -27.666 -6.848 56.260 1.00 94.56 118 MET A C 1
ATOM 939 O O . MET A 1 118 ? -28.009 -7.348 57.325 1.00 94.56 118 MET A O 1
ATOM 943 N N . LEU A 1 119 ? -28.305 -5.816 55.698 1.00 93.56 119 LEU A N 1
ATOM 944 C CA . LEU A 1 119 ? -29.461 -5.150 56.309 1.00 93.56 119 LEU A CA 1
ATOM 945 C C . LEU A 1 119 ? -30.661 -6.092 56.468 1.00 93.56 119 LEU A C 1
ATOM 947 O O . LEU A 1 119 ? -31.296 -6.119 57.516 1.00 93.56 119 LEU A O 1
ATOM 951 N N . ALA A 1 120 ? -30.950 -6.911 55.455 1.00 90.75 120 ALA A N 1
ATOM 952 C CA . ALA A 1 120 ? -32.022 -7.898 55.533 1.00 90.75 120 ALA A CA 1
ATOM 953 C C . ALA A 1 120 ? -31.759 -8.913 56.653 1.00 90.75 120 ALA A C 1
ATOM 955 O O . ALA A 1 120 ? -32.672 -9.247 57.397 1.00 90.75 120 ALA A O 1
ATOM 956 N N . LYS A 1 121 ? -30.505 -9.355 56.821 1.00 93.25 121 LYS A N 1
ATOM 957 C CA . LYS A 1 121 ? -30.116 -10.266 57.904 1.00 93.25 121 LYS A CA 1
ATOM 958 C C . LYS A 1 121 ? -30.241 -9.618 59.287 1.00 93.25 121 LYS A C 1
ATOM 960 O O . LYS A 1 121 ? -30.656 -10.293 60.225 1.00 93.25 121 LYS A O 1
ATOM 965 N N . THR A 1 122 ? -29.884 -8.341 59.436 1.00 92.44 122 THR A N 1
ATOM 966 C CA . THR A 1 122 ? -30.041 -7.634 60.718 1.00 92.44 122 THR A CA 1
ATOM 967 C C . THR A 1 122 ? -31.510 -7.420 61.069 1.00 92.44 122 THR A C 1
ATOM 969 O O . THR A 1 122 ? -31.890 -7.652 62.215 1.00 92.44 122 THR A O 1
ATOM 972 N N . GLU A 1 123 ? -32.347 -7.054 60.094 1.00 88.69 123 GLU A N 1
ATOM 973 C CA . GLU A 1 123 ? -33.792 -6.916 60.318 1.00 88.69 123 GLU A CA 1
ATOM 974 C C . GLU A 1 123 ? -34.468 -8.265 60.581 1.00 88.69 123 GLU A C 1
ATOM 976 O O . GLU A 1 123 ? -35.350 -8.360 61.429 1.00 88.69 123 GLU A O 1
ATOM 981 N N . GLU A 1 124 ? -34.002 -9.346 59.954 1.00 91.69 124 GLU A N 1
ATOM 982 C CA . GLU A 1 124 ? -34.476 -10.703 60.247 1.00 91.69 124 GLU A CA 1
ATOM 983 C C . GLU A 1 124 ? -34.186 -11.104 61.699 1.00 91.69 124 GLU A C 1
ATOM 985 O O . GLU A 1 124 ? -35.064 -11.615 62.391 1.00 91.69 124 GLU A O 1
ATOM 990 N N . GLN A 1 125 ? -32.980 -10.812 62.194 1.00 91.75 125 GLN A N 1
ATOM 991 C CA . GLN A 1 125 ? -32.615 -11.045 63.595 1.00 91.75 125 GLN A CA 1
ATOM 992 C C . GLN A 1 125 ? -33.445 -10.185 64.557 1.00 91.75 125 GLN A C 1
ATOM 994 O O . GLN A 1 125 ? -33.881 -10.674 65.600 1.00 91.75 125 GLN A O 1
ATOM 999 N N . ARG A 1 126 ? -33.696 -8.916 64.213 1.00 90.50 126 ARG A N 1
ATOM 1000 C CA . ARG A 1 126 ? -34.548 -8.024 65.010 1.00 90.50 126 ARG A CA 1
ATOM 1001 C C . ARG A 1 126 ? -35.989 -8.532 65.071 1.00 90.50 126 ARG A C 1
ATOM 1003 O O . ARG A 1 126 ? -36.559 -8.573 66.161 1.00 90.50 126 ARG A O 1
ATOM 1010 N N . ALA A 1 127 ? -36.558 -8.942 63.939 1.00 87.94 127 ALA A N 1
ATOM 1011 C CA . ALA A 1 127 ? -37.900 -9.510 63.873 1.00 87.94 127 ALA A CA 1
ATOM 1012 C C . ALA A 1 127 ? -38.007 -10.783 64.729 1.00 87.94 127 ALA A C 1
ATOM 1014 O O . ALA A 1 127 ? -38.933 -10.887 65.525 1.00 87.94 127 ALA A O 1
ATOM 1015 N N . GLN A 1 128 ? -37.017 -11.684 64.667 1.00 89.75 128 GLN A N 1
ATOM 1016 C CA . GLN A 1 128 ? -36.965 -12.891 65.508 1.00 89.75 128 GLN A CA 1
ATOM 1017 C C . GLN A 1 128 ? -36.928 -12.573 67.010 1.00 89.75 128 GLN A C 1
ATOM 1019 O O . GLN A 1 128 ? -37.601 -13.234 67.799 1.00 89.75 128 GLN A O 1
ATOM 1024 N N . LEU A 1 129 ? -36.166 -11.554 67.425 1.00 89.75 129 LEU A N 1
ATOM 1025 C CA . LEU A 1 129 ? -36.124 -11.121 68.827 1.00 89.75 129 LEU A CA 1
ATOM 1026 C C . LEU A 1 129 ? -37.461 -10.521 69.282 1.00 89.75 129 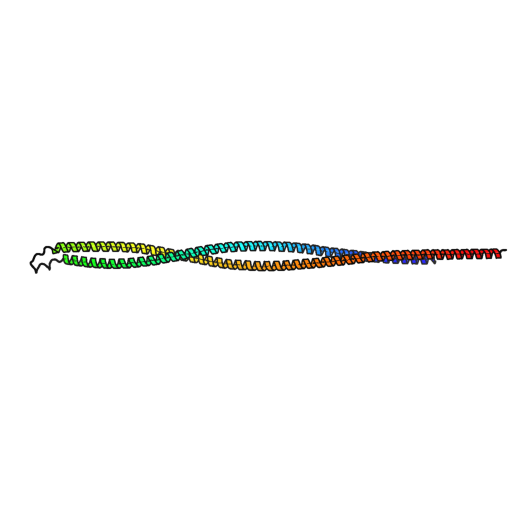LEU A C 1
ATOM 1028 O O . LEU A 1 129 ? -37.935 -10.838 70.372 1.00 89.75 129 LEU A O 1
ATOM 1032 N N . LEU A 1 130 ? -38.088 -9.681 68.452 1.00 88.19 130 LEU A N 1
ATOM 1033 C CA . LEU A 1 130 ? -39.414 -9.118 68.731 1.00 88.19 130 LEU A CA 1
ATOM 1034 C C . LEU A 1 130 ? -40.496 -10.207 68.784 1.00 88.19 130 LEU A C 1
ATOM 1036 O O . LEU A 1 130 ? -41.379 -10.161 69.642 1.00 88.19 130 LEU A O 1
ATOM 1040 N N . GLU A 1 131 ? -40.407 -11.219 67.923 1.00 88.31 131 GLU A N 1
ATOM 1041 C CA . GLU A 1 131 ? -41.309 -12.371 67.912 1.00 88.31 131 GLU A CA 1
ATOM 1042 C C . GLU A 1 131 ? -41.143 -13.219 69.180 1.00 88.31 131 GLU A C 1
ATOM 1044 O O . GLU A 1 131 ? -42.122 -13.510 69.864 1.00 88.31 131 GLU A O 1
ATOM 1049 N N . ALA A 1 132 ? -39.904 -13.521 69.577 1.00 87.25 132 ALA A N 1
ATOM 1050 C CA . ALA A 1 132 ? -39.620 -14.244 70.815 1.00 87.25 132 ALA A CA 1
ATOM 1051 C C . ALA A 1 132 ? -40.100 -13.477 72.062 1.00 87.25 132 ALA A C 1
ATOM 1053 O O . ALA A 1 132 ? -40.682 -14.064 72.975 1.00 87.25 132 ALA A O 1
ATOM 1054 N N . HIS A 1 133 ? -39.891 -12.157 72.107 1.00 84.12 133 HIS A N 1
ATOM 1055 C CA . HIS A 1 133 ? -40.342 -11.315 73.217 1.00 84.12 133 HIS A CA 1
ATOM 1056 C C . HIS A 1 133 ? -41.865 -11.157 73.270 1.00 84.12 133 HIS A C 1
ATOM 1058 O O . HIS A 1 133 ? -42.433 -11.187 74.362 1.00 84.12 133 HIS A O 1
ATOM 1064 N N . SER A 1 134 ? -42.538 -11.014 72.125 1.00 81.25 134 SER A N 1
ATOM 1065 C CA . SER A 1 134 ? -44.005 -10.961 72.070 1.00 81.25 134 SER A CA 1
ATOM 1066 C C . SER A 1 134 ? -44.641 -12.310 72.420 1.00 81.25 134 SER A C 1
ATOM 1068 O O . SER A 1 134 ? -45.628 -12.326 73.152 1.00 81.25 134 SER A O 1
ATOM 1070 N N . GLY A 1 135 ? -44.046 -13.434 72.003 1.00 82.06 135 GLY A N 1
ATOM 1071 C CA . GLY A 1 135 ? -44.440 -14.780 72.433 1.00 82.06 135 GLY A CA 1
ATOM 1072 C C . GLY A 1 135 ? -44.333 -14.956 73.949 1.00 82.06 135 GLY A C 1
ATOM 1073 O O . GLY A 1 135 ? -45.330 -15.242 74.605 1.00 82.06 135 GLY A O 1
ATOM 1074 N N . ALA A 1 136 ? -43.169 -14.643 74.529 1.00 80.12 136 ALA A N 1
ATOM 1075 C CA . ALA A 1 136 ? -42.963 -14.709 75.977 1.00 80.12 136 ALA A CA 1
ATOM 1076 C C . ALA A 1 136 ? -43.913 -13.783 76.766 1.00 80.12 136 ALA A C 1
ATOM 1078 O O . ALA A 1 136 ? -44.374 -14.139 77.849 1.00 80.12 136 ALA A O 1
ATOM 1079 N N . ALA A 1 137 ? -44.231 -12.597 76.233 1.00 75.56 137 ALA A N 1
ATOM 1080 C CA . ALA A 1 137 ? -45.185 -11.675 76.847 1.00 75.56 137 ALA A CA 1
ATOM 1081 C C . ALA A 1 137 ? -46.638 -12.178 76.760 1.00 75.56 137 ALA A C 1
ATOM 1083 O O . ALA A 1 137 ? -47.402 -11.978 77.705 1.00 75.56 137 ALA A O 1
ATOM 1084 N N . ARG A 1 138 ? -47.022 -12.848 75.662 1.00 77.94 138 ARG A N 1
ATOM 1085 C CA . ARG A 1 138 ? -48.332 -13.507 75.530 1.00 77.94 138 ARG A CA 1
ATOM 1086 C C . ARG A 1 138 ? -48.460 -14.674 76.506 1.00 77.94 138 ARG A C 1
ATOM 1088 O O . ARG A 1 138 ? -49.467 -14.744 77.203 1.00 77.94 138 ARG A O 1
ATOM 1095 N N . ASP A 1 139 ? -47.432 -15.510 76.621 1.00 76.62 139 ASP A N 1
ATOM 1096 C CA . ASP A 1 139 ? -47.401 -16.630 77.569 1.00 76.62 139 ASP A CA 1
ATOM 1097 C C . ASP A 1 139 ? -47.479 -16.130 79.023 1.00 76.62 139 ASP A C 1
ATOM 1099 O O . ASP A 1 139 ? -48.276 -16.625 79.818 1.00 76.62 139 ASP A O 1
ATOM 1103 N N . ALA A 1 140 ? -46.743 -15.065 79.359 1.00 69.19 140 ALA A N 1
ATOM 1104 C CA . ALA A 1 140 ? -46.793 -14.435 80.680 1.00 69.19 140 ALA A CA 1
ATOM 1105 C C . ALA A 1 140 ? -48.134 -13.738 80.993 1.00 69.19 140 ALA A C 1
ATOM 1107 O O . ALA A 1 140 ? -48.477 -13.572 82.165 1.00 69.19 140 ALA A O 1
ATOM 1108 N N . ALA A 1 141 ? -48.881 -13.302 79.974 1.00 65.44 141 ALA A N 1
ATOM 1109 C CA . ALA A 1 141 ? -50.223 -12.736 80.123 1.00 65.44 141 ALA A CA 1
ATOM 1110 C C . ALA A 1 141 ? -51.320 -13.817 80.194 1.00 65.44 141 ALA A C 1
ATOM 1112 O O . ALA A 1 141 ? -52.373 -13.574 80.786 1.00 65.44 141 ALA A O 1
ATOM 1113 N N . ALA A 1 142 ? -51.077 -14.997 79.615 1.00 67.25 142 ALA A N 1
ATOM 1114 C CA . ALA A 1 142 ? -51.984 -16.144 79.629 1.00 67.25 142 ALA A CA 1
ATOM 1115 C C . ALA A 1 142 ? -51.953 -16.940 80.949 1.00 67.25 142 ALA A C 1
ATOM 1117 O O . ALA A 1 142 ? -52.874 -17.720 81.190 1.00 67.25 142 ALA A O 1
ATOM 1118 N N . ASP A 1 143 ? -50.960 -16.706 81.818 1.00 59.91 143 ASP A N 1
ATOM 1119 C CA . ASP A 1 143 ? -50.771 -17.410 83.096 1.00 59.91 143 ASP A CA 1
ATOM 1120 C C . ASP A 1 143 ? -51.031 -16.511 84.341 1.00 59.91 143 ASP A C 1
ATOM 1122 O O . ASP A 1 143 ? -50.115 -16.182 85.102 1.00 59.91 143 ASP A O 1
ATOM 1126 N N . PRO A 1 144 ? -52.277 -16.046 84.591 1.00 55.84 144 PRO A N 1
ATOM 1127 C CA . PRO A 1 144 ? -52.597 -15.197 85.744 1.00 55.84 144 PRO A CA 1
ATOM 1128 C C . PRO A 1 144 ? -52.755 -15.975 87.065 1.00 55.84 144 PRO A C 1
ATOM 1130 O O . PRO A 1 144 ? -52.928 -15.364 88.121 1.00 55.84 144 PRO A O 1
ATOM 1133 N N . VAL A 1 145 ? -52.728 -17.312 87.034 1.00 49.28 145 VAL A N 1
ATOM 1134 C CA . VAL A 1 145 ? -53.192 -18.162 88.148 1.00 49.28 145 VAL A CA 1
ATOM 1135 C C . VAL A 1 145 ? -52.200 -18.223 89.318 1.00 49.28 145 VAL A C 1
ATOM 1137 O O . VAL A 1 145 ? -52.616 -18.504 90.438 1.00 49.28 145 VAL A O 1
ATOM 1140 N N . ASN A 1 146 ? -50.925 -17.868 89.126 1.00 47.69 146 ASN A N 1
ATOM 1141 C CA . ASN A 1 146 ? -49.905 -18.034 90.171 1.00 47.69 146 ASN A CA 1
ATOM 1142 C C . ASN A 1 146 ? -49.429 -16.736 90.860 1.00 47.69 146 ASN A C 1
ATOM 1144 O O . ASN A 1 146 ? -48.528 -16.788 91.690 1.00 47.69 146 ASN A O 1
ATOM 1148 N N . ARG A 1 147 ? -50.000 -15.558 90.544 1.00 49.75 147 ARG A N 1
ATOM 1149 C CA . ARG A 1 147 ? -49.640 -14.288 91.228 1.00 49.75 147 ARG A CA 1
ATOM 1150 C C . ARG A 1 147 ? -50.622 -13.831 92.306 1.00 49.75 147 ARG A C 1
ATOM 1152 O O . ARG A 1 147 ? -50.240 -13.031 93.148 1.00 49.75 147 ARG A O 1
ATOM 1159 N N . ASN A 1 148 ? -51.854 -14.339 92.318 1.00 45.97 148 ASN A N 1
ATOM 1160 C CA . ASN A 1 148 ? -52.919 -13.805 93.179 1.00 45.97 148 ASN A CA 1
ATOM 1161 C C . ASN A 1 148 ? -53.222 -14.640 94.435 1.00 45.97 148 ASN A C 1
ATOM 1163 O O . ASN A 1 148 ? -54.244 -14.402 95.072 1.00 45.97 148 ASN A O 1
ATOM 1167 N N . VAL A 1 149 ? -52.371 -15.602 94.812 1.00 48.25 149 VAL A N 1
ATOM 1168 C CA . VAL A 1 149 ? -52.629 -16.438 96.003 1.00 48.25 149 VAL A CA 1
ATOM 1169 C C . VAL A 1 149 ? -51.894 -15.951 97.265 1.00 48.25 149 VAL A C 1
ATOM 1171 O O . VAL A 1 149 ? -52.316 -16.315 98.356 1.00 48.25 149 VAL A O 1
ATOM 1174 N N . GLU A 1 150 ? -50.889 -15.065 97.184 1.00 46.50 150 GLU A N 1
ATOM 1175 C CA . GLU A 1 150 ? -50.075 -14.724 98.377 1.00 46.50 150 GLU A CA 1
ATOM 1176 C C . GLU A 1 150 ? -50.019 -13.248 98.810 1.00 46.50 150 GLU A C 1
ATOM 1178 O O . GLU A 1 150 ? -49.507 -12.964 99.890 1.00 46.50 150 GLU A O 1
ATOM 1183 N N . SER A 1 151 ? -50.600 -12.293 98.082 1.00 43.75 151 SER A N 1
ATOM 1184 C CA . SER A 1 151 ? -50.582 -10.886 98.520 1.00 43.75 151 SER A CA 1
ATOM 1185 C C . SER A 1 151 ? -51.906 -10.180 98.248 1.00 43.75 151 SER A C 1
ATOM 1187 O O . SER A 1 151 ? -52.183 -9.679 97.161 1.00 43.75 151 SER A O 1
ATOM 1189 N N . GLY A 1 152 ? -52.746 -10.141 99.282 1.00 45.62 152 GLY A N 1
ATOM 1190 C CA . GLY A 1 152 ? -53.941 -9.313 99.321 1.00 45.62 152 GLY A CA 1
ATOM 1191 C C . GLY A 1 152 ? -53.581 -7.832 99.389 1.00 45.62 152 GLY A C 1
ATOM 1192 O O . GLY A 1 152 ? -53.483 -7.283 100.475 1.00 45.62 152 GLY A O 1
ATOM 1193 N N . GLU A 1 153 ? -53.415 -7.194 98.235 1.00 36.97 153 GLU A N 1
ATOM 1194 C CA . GLU A 1 153 ? -53.567 -5.749 98.045 1.00 36.97 153 GLU A CA 1
ATOM 1195 C C . GLU A 1 153 ? -53.836 -5.480 96.556 1.00 36.97 153 GLU A C 1
ATOM 1197 O O . GLU A 1 153 ? -53.134 -5.956 95.665 1.00 36.97 153 GLU A O 1
ATOM 1202 N N . ALA A 1 154 ? -54.928 -4.774 96.268 1.00 44.72 154 ALA A N 1
ATOM 1203 C CA . ALA A 1 154 ? -55.429 -4.568 94.917 1.00 44.72 154 ALA A CA 1
ATOM 1204 C C . ALA A 1 154 ? -54.517 -3.637 94.096 1.00 44.72 154 ALA A C 1
ATOM 1206 O O . ALA A 1 154 ? -54.459 -2.436 94.354 1.00 44.72 154 ALA A O 1
ATOM 1207 N N . ALA A 1 155 ? -53.902 -4.161 93.031 1.00 41.59 155 ALA A N 1
ATOM 1208 C CA . ALA A 1 155 ? -53.329 -3.365 91.944 1.00 41.59 155 ALA A CA 1
ATOM 1209 C C . ALA A 1 155 ? -54.157 -3.551 90.650 1.00 41.59 155 ALA A C 1
ATOM 1211 O O . ALA A 1 155 ? -53.836 -4.412 89.831 1.00 41.59 155 ALA A O 1
ATOM 1212 N N . PRO A 1 156 ? -55.223 -2.759 90.411 1.00 47.22 156 PRO A N 1
ATOM 1213 C CA . PRO A 1 156 ? -56.041 -2.865 89.196 1.00 47.22 156 PRO A CA 1
ATOM 1214 C C . PRO A 1 156 ? -55.378 -2.281 87.926 1.00 47.22 156 PRO A C 1
ATOM 1216 O O . PRO A 1 156 ? -56.018 -2.200 86.882 1.00 47.22 156 PRO A O 1
ATOM 1219 N N . SER A 1 157 ? -54.105 -1.873 87.970 1.00 51.25 157 SER A N 1
ATOM 1220 C CA . SER A 1 157 ? -53.436 -1.127 86.888 1.00 51.25 157 SER A CA 1
ATOM 1221 C C . SER A 1 157 ? -52.490 -1.946 85.994 1.00 51.25 157 SER A C 1
ATOM 1223 O O . SER A 1 157 ? -52.053 -1.437 84.963 1.00 51.25 157 SER A O 1
ATOM 1225 N N . ALA A 1 158 ? -52.178 -3.203 86.326 1.00 56.03 158 ALA A N 1
ATOM 1226 C CA . ALA A 1 158 ? -51.168 -3.978 85.591 1.00 56.03 158 ALA A CA 1
ATOM 1227 C C . ALA A 1 158 ? -51.670 -4.565 84.252 1.00 56.03 158 ALA A C 1
ATOM 1229 O O . ALA A 1 158 ? -50.917 -4.629 83.282 1.00 56.03 158 ALA A O 1
ATOM 1230 N N . GLY A 1 159 ? -52.945 -4.964 84.172 1.00 66.75 159 GLY A N 1
ATOM 1231 C CA . GLY A 1 159 ? -53.535 -5.595 82.979 1.00 66.75 159 GLY A CA 1
ATOM 1232 C C . GLY A 1 159 ? -53.604 -4.689 81.737 1.00 66.75 159 GLY A C 1
ATOM 1233 O O . GLY A 1 159 ? -53.133 -5.099 80.676 1.00 66.75 159 GLY A O 1
ATOM 1234 N N . PRO A 1 160 ? -54.121 -3.448 81.843 1.00 73.69 160 PRO A N 1
ATOM 1235 C CA . PRO A 1 160 ? -54.167 -2.509 80.718 1.00 73.69 160 PRO A CA 1
ATOM 1236 C C . PRO A 1 160 ? -52.770 -2.124 80.215 1.00 73.69 160 PRO A C 1
ATOM 1238 O O . PRO A 1 160 ? -52.565 -1.975 79.012 1.00 73.69 160 PRO A O 1
ATOM 1241 N N . LEU A 1 161 ? -51.800 -2.007 81.129 1.00 73.31 161 LEU A N 1
ATOM 1242 C CA . LEU A 1 161 ? -50.415 -1.671 80.806 1.00 73.31 161 LEU A CA 1
ATOM 1243 C C . LEU A 1 161 ? -49.727 -2.803 80.021 1.00 73.31 161 LEU A C 1
ATOM 1245 O O . LEU A 1 161 ? -49.067 -2.542 79.019 1.00 73.31 161 LEU A O 1
ATOM 1249 N N . LEU A 1 162 ? -49.933 -4.062 80.430 1.00 73.94 162 LEU A N 1
ATOM 1250 C CA . LEU A 1 162 ? -49.453 -5.251 79.711 1.00 73.94 162 LEU A CA 1
ATOM 1251 C C . LEU A 1 162 ? -50.073 -5.367 78.314 1.00 73.94 162 LEU A C 1
ATOM 1253 O O . LEU A 1 162 ? -49.369 -5.648 77.347 1.00 73.94 162 LEU A O 1
ATOM 1257 N N . GLN A 1 163 ? -51.374 -5.096 78.184 1.00 77.81 163 GLN A N 1
ATOM 1258 C CA . GLN A 1 163 ? -52.053 -5.076 76.885 1.00 77.81 163 GLN A CA 1
ATOM 1259 C C . GLN A 1 163 ? -51.529 -3.968 75.966 1.00 77.81 163 GLN A C 1
ATOM 1261 O O . GLN A 1 163 ? -51.362 -4.188 74.767 1.00 77.81 163 GLN A O 1
ATOM 1266 N N . GLN A 1 164 ? -51.251 -2.784 76.514 1.00 82.00 164 GLN A N 1
ATOM 1267 C CA . GLN A 1 164 ? -50.663 -1.682 75.759 1.00 82.00 164 GLN A CA 1
ATOM 1268 C C . GLN A 1 164 ? -49.239 -2.016 75.292 1.00 82.00 164 GLN A C 1
ATOM 1270 O O . GLN A 1 164 ? -48.907 -1.753 74.138 1.00 82.00 164 GLN A O 1
ATOM 1275 N N . GLN A 1 165 ? -48.423 -2.636 76.150 1.00 82.00 165 GLN A N 1
ATOM 1276 C CA . GLN A 1 165 ? -47.077 -3.091 75.791 1.00 82.00 165 GLN A CA 1
ATOM 1277 C C . GLN A 1 165 ? -47.106 -4.187 74.720 1.00 82.00 165 GLN A C 1
ATOM 1279 O O . GLN A 1 165 ? -46.317 -4.127 73.783 1.00 82.00 165 GLN A O 1
ATOM 1284 N N . LEU A 1 166 ? -48.030 -5.149 74.808 1.00 82.62 166 LEU A N 1
ATOM 1285 C CA . LEU A 1 166 ? -48.216 -6.173 73.774 1.00 82.62 166 LEU A CA 1
ATOM 1286 C C . LEU A 1 166 ? -48.567 -5.554 72.417 1.00 82.62 166 LEU A C 1
ATOM 1288 O O . LEU A 1 166 ? -47.920 -5.886 71.431 1.00 82.62 166 LEU A O 1
ATOM 1292 N N . ARG A 1 167 ? -49.511 -4.603 72.3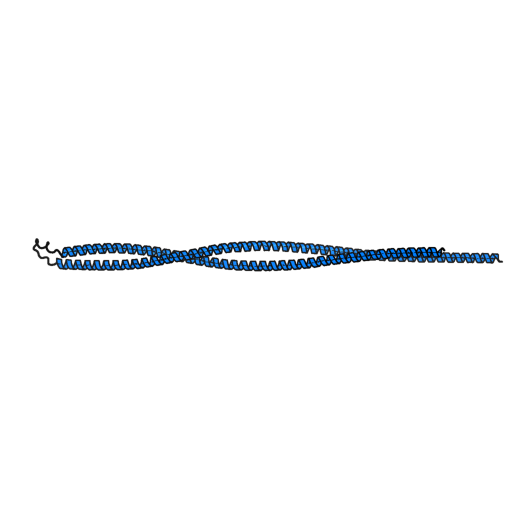75 1.00 84.62 167 ARG A N 1
ATOM 1293 C CA . ARG A 1 167 ? -49.867 -3.895 71.133 1.00 84.62 167 ARG A CA 1
ATOM 1294 C C . ARG A 1 167 ? -48.683 -3.139 70.536 1.00 84.62 167 ARG A C 1
ATOM 1296 O O . ARG A 1 167 ? -48.418 -3.279 69.353 1.00 84.62 167 ARG A O 1
ATOM 1303 N N . GLN A 1 168 ? -47.925 -2.410 71.357 1.00 85.88 168 GLN A N 1
ATOM 1304 C CA . GLN A 1 168 ? -46.719 -1.715 70.892 1.00 85.88 168 GLN A CA 1
ATOM 1305 C C . GLN A 1 168 ? -45.688 -2.683 70.295 1.00 85.88 168 GLN A C 1
ATOM 1307 O O . GLN A 1 168 ? -45.071 -2.376 69.281 1.00 85.88 168 GLN A O 1
ATOM 1312 N N . ARG A 1 169 ? -45.519 -3.871 70.887 1.00 83.19 169 ARG A N 1
ATOM 1313 C CA . ARG A 1 169 ? -44.598 -4.898 70.373 1.00 83.19 169 ARG A CA 1
ATOM 1314 C C . ARG A 1 169 ? -45.099 -5.552 69.092 1.00 83.19 169 ARG A C 1
ATOM 1316 O O . ARG A 1 169 ? -44.292 -5.856 68.220 1.00 83.19 169 ARG A O 1
ATOM 1323 N N . GLU A 1 170 ? -46.405 -5.754 68.969 1.00 85.75 170 GLU A N 1
ATOM 1324 C CA . GLU A 1 170 ? -47.035 -6.233 67.737 1.00 85.75 170 GLU A CA 1
ATOM 1325 C C . GLU A 1 170 ? -46.892 -5.208 66.602 1.00 85.75 170 GLU A C 1
ATOM 1327 O O . GLU A 1 170 ? -46.554 -5.591 65.482 1.00 85.75 170 GLU A O 1
ATOM 1332 N N . ASP A 1 171 ? -47.041 -3.914 66.899 1.00 87.81 171 ASP A N 1
ATOM 1333 C CA . ASP A 1 171 ? -46.806 -2.826 65.943 1.00 87.81 171 ASP A CA 1
ATOM 1334 C C . ASP A 1 171 ? -45.322 -2.755 65.522 1.00 87.81 171 ASP A C 1
ATOM 1336 O O . ASP A 1 171 ? -45.015 -2.625 64.335 1.00 87.81 171 ASP A O 1
ATOM 1340 N N . GLU A 1 172 ? -44.383 -2.904 66.467 1.00 87.50 172 GLU A N 1
ATOM 1341 C CA . GLU A 1 172 ? -42.939 -2.985 66.185 1.00 87.50 172 GLU A CA 1
ATOM 1342 C C . GLU A 1 172 ? -42.580 -4.200 65.313 1.00 87.50 172 GLU A C 1
ATOM 1344 O O . GLU A 1 172 ? -41.748 -4.084 64.409 1.00 87.50 172 GLU A O 1
ATOM 1349 N N . LEU A 1 173 ? -43.203 -5.357 65.561 1.00 88.38 173 LEU A N 1
ATOM 1350 C CA . LEU A 1 173 ? -43.026 -6.572 64.763 1.00 88.38 173 LEU A CA 1
ATOM 1351 C C . LEU A 1 173 ? -43.562 -6.379 63.337 1.00 88.38 173 LEU A C 1
ATOM 1353 O O . LEU A 1 173 ? -42.892 -6.741 62.369 1.00 88.38 173 LEU A O 1
ATOM 1357 N N . ALA A 1 174 ? -44.750 -5.783 63.196 1.00 88.12 174 ALA A N 1
ATOM 1358 C CA . ALA A 1 174 ? -45.345 -5.485 61.897 1.00 88.12 174 ALA A CA 1
ATOM 1359 C C . ALA A 1 174 ? -44.474 -4.508 61.087 1.00 88.12 174 ALA A C 1
ATOM 1361 O O . ALA A 1 174 ? -44.261 -4.720 59.890 1.00 88.12 174 ALA A O 1
ATOM 1362 N N . ALA A 1 175 ? -43.914 -3.484 61.741 1.00 89.81 175 ALA A N 1
ATOM 1363 C CA . ALA A 1 175 ? -42.978 -2.549 61.121 1.00 89.81 175 ALA A CA 1
ATOM 1364 C C . ALA A 1 175 ? -41.687 -3.246 60.654 1.00 89.81 175 ALA A C 1
ATOM 1366 O O . ALA A 1 175 ? -41.299 -3.087 59.496 1.00 89.81 175 ALA A O 1
ATOM 1367 N N . ALA A 1 176 ? -41.073 -4.083 61.500 1.00 87.69 176 ALA A N 1
ATOM 1368 C CA . ALA A 1 176 ? -39.882 -4.857 61.132 1.00 87.69 176 ALA A CA 1
ATOM 1369 C C . ALA A 1 176 ? -40.159 -5.823 59.960 1.00 87.69 176 ALA A C 1
ATOM 1371 O O . ALA A 1 176 ? -39.349 -5.955 59.042 1.00 87.69 176 ALA A O 1
ATOM 1372 N N . GLY A 1 177 ? -41.338 -6.457 59.933 1.00 88.81 177 GLY A N 1
ATOM 1373 C CA . GLY A 1 177 ? -41.772 -7.304 58.819 1.00 88.81 177 GLY A CA 1
ATOM 1374 C C . GLY A 1 177 ? -41.923 -6.539 57.497 1.00 88.81 177 GLY A C 1
ATOM 1375 O O . GLY A 1 177 ? -41.512 -7.033 56.442 1.00 88.81 177 GLY A O 1
ATOM 1376 N N . ALA A 1 178 ? -42.457 -5.315 57.543 1.00 91.19 178 ALA A N 1
ATOM 1377 C CA . ALA A 1 178 ? -42.569 -4.448 56.372 1.00 91.19 178 ALA A CA 1
ATOM 1378 C C . ALA A 1 178 ? -41.193 -3.979 55.860 1.00 91.19 178 ALA A C 1
ATOM 1380 O O . ALA A 1 178 ? -40.938 -4.019 54.653 1.00 91.19 178 ALA A O 1
ATOM 1381 N N . GLU A 1 179 ? -40.282 -3.595 56.761 1.00 91.88 179 GLU A N 1
ATOM 1382 C CA . GLU A 1 179 ? -38.903 -3.218 56.418 1.00 91.88 179 GLU A CA 1
ATOM 1383 C C . GLU A 1 179 ? -38.141 -4.382 55.768 1.00 91.88 179 GLU A C 1
ATOM 1385 O O . GLU A 1 179 ? -37.513 -4.210 54.720 1.00 91.88 179 GLU A O 1
ATOM 1390 N N . LEU A 1 180 ? -38.270 -5.593 56.315 1.00 90.38 180 LEU A N 1
ATOM 1391 C CA . LEU A 1 180 ? -37.676 -6.807 55.758 1.00 90.38 180 LEU A CA 1
ATOM 1392 C C . LEU A 1 180 ? -38.214 -7.134 54.354 1.00 90.38 180 LEU A C 1
ATOM 1394 O O . LEU A 1 180 ? -37.444 -7.501 53.462 1.00 90.38 180 LEU A O 1
ATOM 1398 N N . SER A 1 181 ? -39.525 -6.985 54.136 1.00 92.00 181 SER A N 1
ATOM 1399 C CA . SER A 1 181 ? -40.139 -7.162 52.814 1.00 92.00 181 SER A CA 1
ATOM 1400 C C . SER A 1 181 ? -39.579 -6.163 51.797 1.00 92.00 181 SER A C 1
ATOM 1402 O O . SER A 1 181 ? -39.177 -6.558 50.700 1.00 92.00 181 SER A O 1
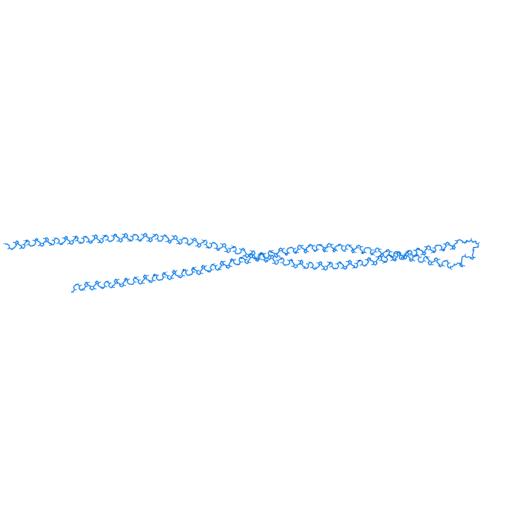ATOM 1404 N N . ASN A 1 182 ? -39.473 -4.886 52.179 1.00 93.75 182 ASN A N 1
ATOM 1405 C CA . ASN A 1 182 ? -38.896 -3.842 51.330 1.00 93.75 182 ASN A CA 1
ATOM 1406 C C . ASN A 1 182 ? -37.423 -4.124 50.992 1.00 93.75 182 ASN A C 1
ATOM 1408 O O . ASN A 1 182 ? -37.028 -4.025 49.830 1.00 93.75 182 ASN A O 1
ATOM 1412 N N . LEU A 1 183 ? -36.615 -4.537 51.973 1.00 91.94 183 LEU A N 1
ATOM 1413 C CA . LEU A 1 183 ? -35.209 -4.897 51.760 1.00 91.94 183 LEU A CA 1
ATOM 1414 C C . LEU A 1 183 ? -35.054 -6.098 50.815 1.00 91.94 183 LEU A C 1
ATOM 1416 O O . LEU A 1 183 ? -34.167 -6.100 49.960 1.00 91.94 183 LEU A O 1
ATOM 1420 N N . ARG A 1 184 ? -35.925 -7.110 50.925 1.00 90.62 184 ARG A N 1
ATOM 1421 C CA . ARG A 1 184 ? -35.938 -8.267 50.012 1.00 90.62 184 ARG A CA 1
ATOM 1422 C C . ARG A 1 184 ? -36.298 -7.865 48.583 1.00 90.62 184 ARG A C 1
ATOM 1424 O O . ARG A 1 184 ? -35.670 -8.360 47.646 1.00 90.62 184 ARG A O 1
ATOM 1431 N N . GLN A 1 185 ? -37.256 -6.956 48.411 1.00 93.75 185 GLN A N 1
ATOM 1432 C CA . GLN A 1 185 ? -37.609 -6.429 47.094 1.00 93.75 185 GLN A CA 1
ATOM 1433 C C . GLN A 1 185 ? -36.443 -5.647 46.471 1.00 93.75 185 GLN A C 1
ATOM 1435 O O . GLN A 1 185 ? -36.038 -5.944 45.348 1.00 93.75 185 GLN A O 1
ATOM 1440 N N . GLN A 1 186 ? -35.832 -4.728 47.225 1.00 92.62 186 GLN A N 1
ATOM 1441 C CA . GLN A 1 186 ? -34.658 -3.974 46.769 1.00 92.62 186 GLN A CA 1
ATOM 1442 C C . GLN A 1 186 ? -33.486 -4.900 46.412 1.00 92.62 186 GLN A C 1
ATOM 1444 O O . GLN A 1 186 ? -32.794 -4.684 45.417 1.00 92.62 186 GLN A O 1
ATOM 1449 N N . LEU A 1 187 ? -33.279 -5.974 47.181 1.00 91.75 187 LEU A N 1
ATOM 1450 C CA . LEU A 1 187 ? -32.262 -6.976 46.874 1.00 91.75 187 LEU A CA 1
ATOM 1451 C C . LEU A 1 187 ? -32.535 -7.688 45.539 1.00 91.75 187 LEU A C 1
ATOM 1453 O O . LEU A 1 187 ? -31.607 -7.856 44.749 1.00 91.75 187 LEU A O 1
ATOM 1457 N N . MET A 1 188 ? -33.781 -8.090 45.270 1.00 92.81 188 MET A N 1
ATOM 1458 C CA . MET A 1 188 ? -34.174 -8.719 44.000 1.00 92.81 188 MET A CA 1
ATOM 1459 C C . MET A 1 188 ? -33.936 -7.790 42.805 1.00 92.81 188 MET A C 1
ATOM 1461 O O . MET A 1 188 ? -33.379 -8.221 41.795 1.00 92.81 188 MET A O 1
ATOM 1465 N N . GLU A 1 189 ? -34.287 -6.510 42.933 1.00 93.50 189 GLU A N 1
ATOM 1466 C CA . GLU A 1 189 ? -34.061 -5.503 41.890 1.00 93.50 189 GLU A CA 1
ATOM 1467 C C . GLU A 1 189 ? -32.565 -5.323 41.586 1.00 93.50 189 GLU A C 1
ATOM 1469 O O . GLU A 1 189 ? -32.153 -5.337 40.422 1.00 93.50 189 GLU A O 1
ATOM 1474 N N . VAL A 1 190 ? -31.720 -5.233 42.621 1.00 92.88 190 VAL A N 1
ATOM 1475 C CA . VAL A 1 190 ? -30.264 -5.113 42.437 1.00 92.88 190 VAL A CA 1
ATOM 1476 C C . VAL A 1 190 ? -29.658 -6.385 41.841 1.00 92.88 190 VAL A C 1
ATOM 1478 O O . VAL A 1 190 ? -28.785 -6.289 40.980 1.00 92.88 190 VAL A O 1
ATOM 1481 N N . LEU A 1 191 ? -30.115 -7.575 42.240 1.00 91.75 191 LEU A N 1
ATOM 1482 C CA . LEU A 1 191 ? -29.662 -8.833 41.634 1.00 91.75 191 LEU A CA 1
ATOM 1483 C C . LEU A 1 191 ? -30.041 -8.918 40.148 1.00 91.75 191 LEU A C 1
ATOM 1485 O O . LEU A 1 191 ? -29.219 -9.341 39.335 1.00 91.75 191 LEU A O 1
ATOM 1489 N N . GLY A 1 192 ? -31.241 -8.460 39.781 1.00 91.50 192 GLY A N 1
ATOM 1490 C CA . GLY A 1 192 ? -31.654 -8.334 38.382 1.00 91.50 192 GLY A CA 1
ATOM 1491 C C . GLY A 1 192 ? -30.743 -7.392 37.589 1.00 91.50 192 GLY A C 1
ATOM 1492 O O . GLY A 1 192 ? -30.286 -7.745 36.501 1.00 91.50 192 GLY A O 1
ATOM 1493 N N . SER A 1 193 ? -30.410 -6.232 38.166 1.00 93.38 193 SER A N 1
ATOM 1494 C CA . SER A 1 193 ? -29.458 -5.279 37.579 1.00 93.38 193 SER A CA 1
ATOM 1495 C C . SER A 1 193 ? -28.057 -5.882 37.402 1.00 93.38 193 SER A C 1
ATOM 1497 O O . SER A 1 193 ? -27.468 -5.760 36.328 1.00 93.38 193 SER A O 1
ATOM 1499 N N . ASN A 1 194 ? -27.546 -6.616 38.399 1.00 91.75 194 ASN A N 1
ATOM 1500 C CA . ASN A 1 194 ? -26.258 -7.313 38.305 1.00 91.75 194 ASN A CA 1
ATOM 1501 C C . ASN A 1 194 ? -26.219 -8.300 37.138 1.00 91.75 194 ASN A C 1
ATOM 1503 O O . ASN A 1 194 ? -25.267 -8.286 36.360 1.00 91.75 194 ASN A O 1
ATOM 1507 N N . ASN A 1 195 ? -27.257 -9.124 36.982 1.00 92.56 195 ASN A N 1
ATOM 1508 C CA . ASN A 1 195 ? -27.326 -10.091 35.887 1.00 92.56 195 ASN A CA 1
ATOM 1509 C C . ASN A 1 195 ? -27.329 -9.389 34.518 1.00 92.56 195 ASN A C 1
ATOM 1511 O O . ASN A 1 195 ? -26.637 -9.820 33.595 1.00 92.56 195 ASN A O 1
ATOM 1515 N N . ALA A 1 196 ? -28.056 -8.274 34.391 1.00 94.25 196 ALA A N 1
ATOM 1516 C CA . ALA A 1 196 ? -28.068 -7.473 33.169 1.00 94.25 196 ALA A CA 1
ATOM 1517 C C . ALA A 1 196 ? -26.693 -6.845 32.869 1.00 94.25 196 ALA A C 1
ATOM 1519 O O . ALA A 1 196 ? -26.240 -6.863 31.723 1.00 94.25 196 ALA A O 1
ATOM 1520 N N . LEU A 1 197 ? -26.001 -6.332 33.892 1.00 94.38 197 LEU A N 1
ATOM 1521 C CA . LEU A 1 197 ? -24.653 -5.774 33.760 1.00 94.38 197 LEU A CA 1
ATOM 1522 C C . LEU A 1 197 ? -23.621 -6.845 33.381 1.00 94.38 197 LEU A C 1
ATOM 1524 O O . LEU A 1 197 ? -22.795 -6.602 32.502 1.00 94.38 197 LEU A O 1
ATOM 1528 N N . GLN A 1 198 ? -23.698 -8.042 33.965 1.00 93.75 198 GLN A N 1
ATOM 1529 C CA . GLN A 1 198 ? -22.842 -9.176 33.601 1.00 93.75 198 GLN A CA 1
ATOM 1530 C C . GLN A 1 198 ? -23.053 -9.604 32.143 1.00 93.75 198 GLN A C 1
ATOM 1532 O O . GLN A 1 198 ? -22.081 -9.745 31.399 1.00 93.75 198 GLN A O 1
ATOM 1537 N N . ALA A 1 199 ? -24.309 -9.727 31.700 1.00 94.44 199 ALA A N 1
ATOM 1538 C CA . ALA A 1 199 ? -24.624 -10.018 30.302 1.00 94.44 199 ALA A CA 1
ATOM 1539 C C . ALA A 1 199 ? -24.094 -8.924 29.359 1.00 94.44 199 ALA A C 1
ATOM 1541 O O . ALA A 1 199 ? -23.557 -9.213 28.286 1.00 94.44 199 ALA A O 1
ATOM 1542 N N . ARG A 1 200 ? -24.185 -7.652 29.772 1.00 93.69 200 ARG A N 1
ATOM 1543 C CA . ARG A 1 200 ? -23.652 -6.529 28.996 1.00 93.69 200 ARG A CA 1
ATOM 1544 C C . ARG A 1 200 ? -22.128 -6.565 28.891 1.00 93.69 200 ARG A C 1
ATOM 1546 O O . ARG A 1 200 ? -21.608 -6.298 27.811 1.00 93.69 200 ARG A O 1
ATOM 1553 N N . ILE A 1 201 ? -21.427 -6.905 29.971 1.00 94.12 201 ILE A N 1
ATOM 1554 C CA . ILE A 1 201 ? -19.968 -7.075 29.982 1.00 94.12 201 ILE A CA 1
ATOM 1555 C C . ILE A 1 201 ? -19.551 -8.199 29.032 1.00 94.12 201 ILE A C 1
ATOM 1557 O O . ILE A 1 201 ? -18.658 -7.976 28.218 1.00 94.12 201 ILE A O 1
ATOM 1561 N N . ALA A 1 202 ? -20.221 -9.354 29.074 1.00 93.19 202 ALA A N 1
ATOM 1562 C CA . ALA A 1 202 ? -19.931 -10.472 28.174 1.00 93.19 202 ALA A CA 1
ATOM 1563 C C . ALA A 1 202 ? -20.094 -10.070 26.696 1.00 93.19 202 ALA A C 1
ATOM 1565 O O . ALA A 1 202 ? -19.193 -10.282 25.887 1.00 93.19 202 ALA A O 1
ATOM 1566 N N . SER A 1 203 ? -21.193 -9.386 26.362 1.00 94.62 203 SER A N 1
ATOM 1567 C CA . SER A 1 203 ? -21.426 -8.869 25.007 1.00 94.62 203 SER A CA 1
ATOM 1568 C C . SER A 1 203 ? -20.359 -7.854 24.566 1.00 94.62 203 SER A C 1
ATOM 1570 O O . SER A 1 203 ? -19.888 -7.905 23.432 1.00 94.62 203 SER A O 1
ATOM 1572 N N . LEU A 1 204 ? -19.932 -6.946 25.453 1.00 92.06 204 LEU A N 1
ATOM 1573 C CA . LEU A 1 204 ? -18.863 -5.986 25.149 1.00 92.06 204 LEU A CA 1
ATOM 1574 C C . LEU A 1 204 ? -17.495 -6.666 24.976 1.00 92.06 204 LEU A C 1
ATOM 1576 O O . LEU A 1 204 ? -16.690 -6.207 24.167 1.00 92.06 204 LEU A O 1
ATOM 1580 N N . GLN A 1 205 ? -17.218 -7.745 25.713 1.00 92.50 205 GLN A N 1
ATOM 1581 C CA . GLN A 1 205 ? -15.995 -8.537 25.555 1.00 92.50 205 GLN A CA 1
ATOM 1582 C C . GLN A 1 205 ? -15.955 -9.258 24.206 1.00 92.50 205 GLN A C 1
ATOM 1584 O O . GLN A 1 205 ? -14.918 -9.241 23.544 1.00 92.50 205 GLN A O 1
ATOM 1589 N N . GLU A 1 206 ? -17.077 -9.832 23.775 1.00 93.12 206 GLU A N 1
ATOM 1590 C CA . GLU A 1 206 ? -17.201 -10.469 22.462 1.00 93.12 206 GLU A CA 1
ATOM 1591 C C . GLU A 1 206 ? -16.991 -9.457 21.327 1.00 93.12 206 GLU A C 1
ATOM 1593 O O . GLU A 1 206 ? -16.170 -9.682 20.437 1.00 93.12 206 GLU A O 1
ATOM 1598 N N . GLN A 1 207 ? -17.641 -8.289 21.412 1.00 91.00 207 GLN A N 1
ATOM 1599 C CA . GLN A 1 207 ? -17.428 -7.192 20.461 1.00 91.00 207 GLN A CA 1
ATOM 1600 C C . GLN A 1 207 ? -15.961 -6.752 20.413 1.00 91.00 207 GLN A C 1
ATOM 1602 O O . GLN A 1 207 ? -15.406 -6.561 19.333 1.00 91.00 207 GLN A O 1
ATOM 1607 N N . ASN A 1 208 ? -15.310 -6.627 21.572 1.00 88.56 208 ASN A N 1
ATOM 1608 C CA . ASN A 1 208 ? -13.899 -6.262 21.635 1.00 88.56 208 ASN A CA 1
ATOM 1609 C C . ASN A 1 208 ? -12.998 -7.323 20.978 1.00 88.56 208 ASN A C 1
ATOM 1611 O O . ASN A 1 208 ? -12.092 -6.983 20.223 1.00 88.56 208 ASN A O 1
ATOM 1615 N N . SER A 1 209 ? -13.269 -8.611 21.205 1.00 89.44 209 SER A N 1
ATOM 1616 C CA . SER A 1 209 ? -12.516 -9.699 20.570 1.00 89.44 209 SER A CA 1
ATOM 1617 C C . SER A 1 209 ? -12.645 -9.673 19.043 1.00 89.44 209 SER A C 1
ATOM 1619 O O . SER A 1 209 ? -11.636 -9.791 18.346 1.00 89.44 209 SER A O 1
ATOM 1621 N N . ALA A 1 210 ? -13.851 -9.438 18.519 1.00 89.50 210 ALA A N 1
ATOM 1622 C CA . ALA A 1 210 ? -14.075 -9.303 17.080 1.00 89.50 210 ALA A CA 1
ATOM 1623 C C . ALA A 1 210 ? -13.304 -8.110 16.485 1.00 89.50 210 ALA A C 1
ATOM 1625 O O . ALA A 1 210 ? -12.644 -8.244 15.453 1.00 89.50 210 ALA A O 1
ATOM 1626 N N . VAL A 1 211 ? -13.320 -6.961 17.168 1.00 89.19 211 VAL A N 1
ATOM 1627 C CA . VAL A 1 211 ? -12.567 -5.763 16.762 1.00 89.19 211 VAL A CA 1
ATOM 1628 C C . VAL A 1 211 ? -11.054 -6.008 16.790 1.00 89.19 211 VAL A C 1
ATOM 1630 O O . VAL A 1 211 ? -10.344 -5.581 15.878 1.00 89.19 211 VAL A O 1
ATOM 1633 N N . GLN A 1 212 ? -10.537 -6.732 17.785 1.00 87.38 212 GLN A N 1
ATOM 1634 C CA . GLN A 1 212 ? -9.120 -7.106 17.846 1.00 87.38 212 GLN A CA 1
ATOM 1635 C C . GLN A 1 212 ? -8.712 -8.023 16.687 1.00 87.38 212 GLN A C 1
ATOM 1637 O O . GLN A 1 212 ? -7.666 -7.800 16.076 1.00 87.38 212 GLN A O 1
ATOM 1642 N N . ALA A 1 213 ? -9.546 -9.007 16.343 1.00 87.81 213 ALA A N 1
ATOM 1643 C CA . ALA A 1 213 ? -9.305 -9.881 15.198 1.00 87.81 213 ALA A CA 1
ATOM 1644 C C . ALA A 1 213 ? -9.284 -9.088 13.878 1.00 87.81 213 ALA A C 1
ATOM 1646 O O . ALA A 1 213 ? -8.353 -9.239 13.087 1.00 87.81 213 ALA A O 1
ATOM 1647 N N . ALA A 1 214 ? -10.249 -8.182 13.682 1.00 84.62 214 ALA A N 1
ATOM 1648 C CA . ALA A 1 214 ? -10.289 -7.293 12.520 1.00 84.62 214 ALA A CA 1
ATOM 1649 C C . ALA A 1 214 ? -9.051 -6.380 12.446 1.00 84.62 214 ALA A C 1
ATOM 1651 O O . ALA A 1 214 ? -8.454 -6.233 11.383 1.00 84.62 214 ALA A O 1
ATOM 1652 N N . THR A 1 215 ? -8.609 -5.834 13.585 1.00 84.88 215 THR A N 1
ATOM 1653 C CA . THR A 1 215 ? -7.389 -5.010 13.668 1.00 84.88 215 THR A CA 1
ATOM 1654 C C . THR A 1 215 ? -6.150 -5.807 13.259 1.00 84.88 215 THR A C 1
ATOM 1656 O O . THR A 1 215 ? -5.313 -5.318 12.503 1.00 84.88 215 THR A O 1
ATOM 1659 N N . SER A 1 216 ? -6.026 -7.052 13.730 1.00 86.94 216 SER A N 1
ATOM 1660 C CA . SER A 1 216 ? -4.900 -7.921 13.376 1.00 86.94 216 SER A CA 1
ATOM 1661 C C . SER A 1 216 ? -4.876 -8.246 11.883 1.00 86.94 216 SER A C 1
ATOM 1663 O O . SER A 1 216 ? -3.811 -8.199 11.270 1.00 86.94 216 SER A O 1
ATOM 1665 N N . ALA A 1 217 ? -6.035 -8.551 11.294 1.00 86.44 217 ALA A N 1
ATOM 1666 C CA . ALA A 1 217 ? -6.150 -8.815 9.862 1.00 86.44 217 ALA A CA 1
ATOM 1667 C C . ALA A 1 217 ? -5.762 -7.579 9.035 1.00 86.44 217 ALA A C 1
ATOM 1669 O O . ALA A 1 217 ? -4.931 -7.673 8.134 1.00 86.44 217 ALA A O 1
ATOM 1670 N N . ALA A 1 218 ? -6.278 -6.406 9.410 1.00 82.12 218 ALA A N 1
ATOM 1671 C CA . ALA A 1 218 ? -5.958 -5.152 8.740 1.00 82.12 218 ALA A CA 1
ATOM 1672 C C . ALA A 1 218 ? -4.470 -4.771 8.876 1.00 82.12 218 ALA A C 1
ATOM 1674 O O . ALA A 1 218 ? -3.913 -4.137 7.983 1.00 82.12 218 ALA A O 1
ATOM 1675 N N . ASN A 1 219 ? -3.801 -5.130 9.979 1.00 84.31 219 ASN A N 1
ATOM 1676 C CA . ASN A 1 219 ? -2.353 -4.933 10.123 1.00 84.31 219 ASN A CA 1
ATOM 1677 C C . ASN A 1 219 ? -1.557 -5.837 9.176 1.00 84.31 219 ASN A C 1
ATOM 1679 O O . ASN A 1 219 ? -0.610 -5.367 8.555 1.00 84.31 219 ASN A O 1
ATOM 1683 N N . SER A 1 220 ? -1.951 -7.107 9.045 1.00 87.50 220 SER A N 1
ATOM 1684 C CA . SER A 1 220 ? -1.308 -8.040 8.110 1.00 87.50 220 SER A CA 1
ATOM 1685 C C . SER A 1 220 ? -1.399 -7.532 6.673 1.00 87.50 220 SER A C 1
ATOM 1687 O O . SER A 1 220 ? -0.393 -7.458 5.975 1.00 87.50 220 SER A O 1
ATOM 1689 N N . GLU A 1 221 ? -2.590 -7.103 6.255 1.00 87.62 221 GLU A N 1
ATOM 1690 C CA . GLU A 1 221 ? -2.806 -6.562 4.911 1.00 87.62 221 GLU A CA 1
ATOM 1691 C C . GLU A 1 221 ? -2.012 -5.267 4.671 1.00 87.62 221 GLU A C 1
ATOM 1693 O O . GLU A 1 221 ? -1.458 -5.065 3.592 1.00 87.62 221 GLU A O 1
ATOM 1698 N N . ALA A 1 222 ? -1.897 -4.396 5.680 1.00 83.50 222 ALA A N 1
ATOM 1699 C CA . ALA A 1 222 ? -1.083 -3.187 5.574 1.00 83.50 222 ALA A CA 1
ATOM 1700 C C . ALA A 1 222 ? 0.412 -3.499 5.372 1.00 83.50 222 ALA A C 1
ATOM 1702 O O . ALA A 1 222 ? 1.076 -2.801 4.606 1.00 83.50 222 ALA A O 1
ATOM 1703 N N . GLU A 1 223 ? 0.949 -4.535 6.022 1.00 89.06 223 GLU A N 1
ATOM 1704 C CA . GLU A 1 223 ? 2.332 -4.977 5.795 1.00 89.06 223 GLU A CA 1
ATOM 1705 C C . GLU A 1 223 ? 2.524 -5.566 4.391 1.00 89.06 223 GLU A C 1
ATOM 1707 O O . GLU A 1 223 ? 3.507 -5.252 3.719 1.00 89.06 223 GLU A O 1
ATOM 1712 N N . GLU A 1 224 ? 1.566 -6.357 3.903 1.00 92.31 224 GLU A N 1
ATOM 1713 C CA . GLU A 1 224 ? 1.595 -6.890 2.535 1.00 92.31 224 GLU A CA 1
ATOM 1714 C C . GLU A 1 224 ? 1.596 -5.768 1.489 1.00 92.31 224 GLU A C 1
ATOM 1716 O O . GLU A 1 224 ? 2.411 -5.778 0.562 1.00 92.31 224 GLU A O 1
ATOM 1721 N N . LEU A 1 225 ? 0.738 -4.758 1.663 1.00 86.88 225 LEU A N 1
ATOM 1722 C CA . LEU A 1 225 ? 0.680 -3.595 0.778 1.00 86.88 225 LEU A CA 1
ATOM 1723 C C . LEU A 1 225 ? 1.966 -2.758 0.831 1.00 86.88 225 LEU A C 1
ATOM 1725 O O . LEU A 1 225 ? 2.440 -2.312 -0.214 1.00 86.88 225 LEU A O 1
ATOM 1729 N N . ARG A 1 226 ? 2.574 -2.575 2.012 1.00 89.31 226 ARG A N 1
ATOM 1730 C CA . ARG A 1 226 ? 3.892 -1.922 2.131 1.00 89.31 226 ARG A CA 1
ATOM 1731 C C . ARG A 1 226 ? 4.976 -2.700 1.394 1.00 89.31 226 ARG A C 1
ATOM 1733 O O . ARG A 1 226 ? 5.782 -2.090 0.697 1.00 89.31 226 ARG A O 1
ATOM 1740 N N . GLY A 1 227 ? 4.982 -4.027 1.514 1.00 93.38 227 GLY A N 1
ATOM 1741 C CA . GLY A 1 227 ? 5.904 -4.886 0.773 1.00 93.38 227 GLY A CA 1
ATOM 1742 C C . GLY A 1 227 ? 5.709 -4.778 -0.742 1.00 93.38 227 GLY A C 1
ATOM 1743 O O . GLY A 1 227 ? 6.683 -4.675 -1.488 1.00 93.38 227 GLY A O 1
ATOM 1744 N N . ALA A 1 228 ? 4.457 -4.740 -1.205 1.00 89.38 228 ALA A N 1
ATOM 1745 C CA . ALA A 1 228 ? 4.135 -4.549 -2.616 1.00 89.38 228 ALA A CA 1
ATOM 1746 C C . ALA A 1 228 ? 4.621 -3.188 -3.144 1.00 89.38 228 ALA A C 1
ATOM 1748 O O . ALA A 1 228 ? 5.245 -3.143 -4.205 1.00 89.38 228 ALA A O 1
ATOM 1749 N N . LEU A 1 229 ? 4.403 -2.104 -2.392 1.00 87.56 229 LEU A N 1
ATOM 1750 C CA . LEU A 1 229 ? 4.897 -0.767 -2.740 1.00 87.56 229 LEU A CA 1
ATOM 1751 C C . LEU A 1 229 ? 6.428 -0.719 -2.794 1.00 87.56 229 LEU A C 1
ATOM 1753 O O . LEU A 1 229 ? 6.979 -0.259 -3.788 1.00 87.56 229 LEU A O 1
ATOM 1757 N N . ALA A 1 230 ? 7.117 -1.285 -1.799 1.00 90.56 230 ALA A N 1
ATOM 1758 C CA . ALA A 1 230 ? 8.579 -1.343 -1.795 1.00 90.56 230 ALA A CA 1
ATOM 1759 C C . ALA A 1 230 ? 9.136 -2.086 -3.025 1.00 90.56 230 ALA A C 1
ATOM 1761 O O . ALA A 1 230 ? 10.128 -1.667 -3.619 1.00 90.56 230 ALA A O 1
ATOM 1762 N N . ASN A 1 231 ? 8.475 -3.166 -3.456 1.00 94.00 231 ASN A N 1
ATOM 1763 C CA . ASN A 1 231 ? 8.854 -3.880 -4.676 1.00 94.00 231 ASN A CA 1
ATOM 1764 C C . ASN A 1 231 ? 8.618 -3.050 -5.951 1.00 94.00 231 ASN A C 1
ATOM 1766 O O . ASN A 1 231 ? 9.391 -3.168 -6.905 1.00 94.00 231 ASN A O 1
ATOM 1770 N N . MET A 1 232 ? 7.562 -2.230 -5.992 1.00 90.38 232 MET A N 1
ATOM 1771 C CA . MET A 1 232 ? 7.322 -1.308 -7.109 1.00 90.38 232 MET A CA 1
ATOM 1772 C C . MET A 1 232 ? 8.370 -0.195 -7.157 1.00 90.38 232 MET A C 1
ATOM 1774 O O . MET A 1 232 ? 8.881 0.086 -8.239 1.00 90.38 232 MET A O 1
ATOM 1778 N N . ASP A 1 233 ? 8.764 0.360 -6.010 1.00 89.94 233 ASP A N 1
ATOM 1779 C CA . ASP A 1 233 ? 9.829 1.367 -5.934 1.00 89.94 233 ASP A CA 1
ATOM 1780 C C . ASP A 1 233 ? 11.151 0.824 -6.488 1.00 89.94 233 ASP A C 1
ATOM 1782 O O . ASP A 1 233 ? 11.799 1.472 -7.311 1.00 89.94 233 ASP A O 1
ATOM 1786 N N . VAL A 1 234 ? 11.525 -0.409 -6.122 1.00 94.12 234 VAL A N 1
ATOM 1787 C CA . VAL A 1 234 ? 12.717 -1.071 -6.680 1.00 94.12 234 VAL A CA 1
ATOM 1788 C C . VAL A 1 234 ? 12.615 -1.176 -8.204 1.00 94.12 234 VAL A C 1
ATOM 1790 O O . VAL A 1 234 ? 13.541 -0.780 -8.913 1.00 94.12 234 VAL A O 1
ATOM 1793 N N . ARG A 1 235 ? 11.474 -1.634 -8.731 1.00 91.19 235 ARG A N 1
ATOM 1794 C CA . ARG A 1 235 ? 11.261 -1.728 -10.184 1.00 91.19 235 ARG A CA 1
ATOM 1795 C C . ARG A 1 235 ? 11.364 -0.374 -10.882 1.00 91.19 235 ARG A C 1
ATOM 1797 O O . ARG A 1 235 ? 12.007 -0.297 -11.926 1.00 91.19 235 ARG A O 1
ATOM 1804 N N . LEU A 1 236 ? 10.781 0.681 -10.317 1.00 89.06 236 LEU A N 1
ATOM 1805 C CA . LEU A 1 236 ? 10.894 2.035 -10.863 1.00 89.06 236 LEU A CA 1
ATOM 1806 C C . LEU A 1 236 ? 12.345 2.516 -10.900 1.00 89.06 236 LEU A C 1
ATOM 1808 O O . LEU A 1 236 ? 12.784 3.058 -11.913 1.00 89.06 236 LEU A O 1
ATOM 1812 N N . THR A 1 237 ? 13.118 2.279 -9.836 1.00 91.75 237 THR A N 1
ATOM 1813 C CA . THR A 1 237 ? 14.543 2.648 -9.830 1.00 91.75 237 THR A CA 1
ATOM 1814 C C . THR A 1 237 ? 15.342 1.896 -10.895 1.00 91.75 237 THR A C 1
ATOM 1816 O O . THR A 1 237 ? 16.198 2.490 -11.554 1.00 91.75 237 THR A O 1
ATOM 1819 N N . ASP A 1 238 ? 15.024 0.621 -11.131 1.00 92.50 238 ASP A N 1
ATOM 1820 C CA . ASP A 1 238 ? 15.633 -0.167 -12.201 1.00 92.50 238 ASP A CA 1
ATOM 1821 C C . ASP A 1 238 ? 15.264 0.360 -13.593 1.00 92.50 238 ASP A C 1
ATOM 1823 O O . ASP A 1 238 ? 16.136 0.429 -14.464 1.00 92.50 238 ASP A O 1
ATOM 1827 N N . PHE A 1 239 ? 14.008 0.761 -13.817 1.00 89.31 239 PHE A N 1
ATOM 1828 C CA . PHE A 1 239 ? 13.598 1.391 -15.075 1.00 89.31 239 PHE A CA 1
ATOM 1829 C C . PHE A 1 239 ? 14.306 2.727 -15.296 1.00 89.31 239 PHE A C 1
ATOM 1831 O O . PHE A 1 239 ? 14.894 2.921 -16.354 1.00 89.31 239 PHE A O 1
ATOM 1838 N N . HIS A 1 240 ? 14.380 3.596 -14.286 1.00 88.75 240 HIS A N 1
ATOM 1839 C CA . HIS A 1 240 ? 15.125 4.855 -14.393 1.00 88.75 240 HIS A CA 1
ATOM 1840 C C . HIS A 1 240 ? 16.609 4.650 -14.710 1.00 88.75 240 HIS A C 1
ATOM 1842 O O . HIS A 1 240 ? 17.200 5.407 -15.489 1.00 88.75 240 HIS A O 1
ATOM 1848 N N . ARG A 1 241 ? 17.228 3.611 -14.137 1.00 92.69 241 ARG A N 1
ATOM 1849 C CA . ARG A 1 241 ? 18.605 3.246 -14.475 1.00 92.69 241 ARG A CA 1
ATOM 1850 C C . ARG A 1 241 ? 18.723 2.828 -15.940 1.00 92.69 241 ARG A C 1
ATOM 1852 O O . ARG A 1 241 ? 19.602 3.333 -16.634 1.00 92.69 241 ARG A O 1
ATOM 1859 N N . LYS A 1 242 ? 17.832 1.953 -16.418 1.00 89.38 242 LYS A N 1
ATOM 1860 C CA . LYS A 1 242 ? 17.805 1.514 -17.823 1.00 89.38 242 LYS A CA 1
ATOM 1861 C C . LYS A 1 242 ? 17.580 2.679 -18.783 1.00 89.38 242 LYS A C 1
ATOM 1863 O O . LYS A 1 242 ? 18.303 2.772 -19.769 1.00 89.38 242 LYS A O 1
ATOM 1868 N N . ASP A 1 243 ? 16.668 3.594 -18.471 1.00 85.12 243 ASP A N 1
ATOM 1869 C CA . ASP A 1 243 ? 16.432 4.792 -19.283 1.00 85.12 243 ASP A CA 1
ATOM 1870 C C . ASP A 1 243 ? 17.711 5.625 -19.394 1.00 85.12 243 ASP A C 1
ATOM 1872 O O . ASP A 1 243 ? 18.125 5.999 -20.490 1.00 85.12 243 ASP A O 1
ATOM 1876 N N . THR A 1 244 ? 18.407 5.845 -18.275 1.00 92.75 244 THR A N 1
ATOM 1877 C CA . THR A 1 244 ? 19.685 6.578 -18.253 1.00 92.75 244 THR A CA 1
ATOM 1878 C C . THR A 1 244 ? 20.756 5.893 -19.112 1.00 92.75 244 THR A C 1
ATOM 1880 O O . THR A 1 244 ? 21.495 6.558 -19.848 1.00 92.75 244 THR A O 1
ATOM 1883 N N . GLU A 1 245 ? 20.836 4.561 -19.058 1.00 91.69 245 GLU A N 1
ATOM 1884 C CA . GLU A 1 245 ? 21.735 3.767 -19.903 1.00 91.69 245 GLU A CA 1
ATOM 1885 C C . GLU A 1 245 ? 21.374 3.902 -21.396 1.00 91.69 245 GLU A C 1
ATOM 1887 O O . GLU A 1 245 ? 22.263 4.111 -22.225 1.00 91.69 245 GLU A O 1
ATOM 1892 N N . VAL A 1 246 ? 20.085 3.841 -21.751 1.00 89.56 246 VAL A N 1
ATOM 1893 C CA . VAL A 1 246 ? 19.601 4.009 -23.133 1.00 89.56 246 VAL A CA 1
ATOM 1894 C C . VAL A 1 246 ? 19.905 5.413 -23.657 1.00 89.56 246 VAL A C 1
ATOM 1896 O O . VAL A 1 246 ? 20.478 5.537 -24.739 1.00 89.56 246 VAL A O 1
ATOM 1899 N N . TYR A 1 247 ? 19.618 6.466 -22.885 1.00 91.31 247 TYR A N 1
ATOM 1900 C CA . TYR A 1 247 ? 19.957 7.845 -23.258 1.00 91.31 247 TYR A CA 1
ATOM 1901 C C . TYR A 1 247 ? 21.457 8.024 -23.513 1.00 91.31 247 TYR A C 1
ATOM 1903 O O . TYR A 1 247 ? 21.847 8.685 -24.478 1.00 91.31 247 TYR A O 1
ATOM 1911 N N . SER A 1 248 ? 22.303 7.403 -22.687 1.00 91.75 248 SER A N 1
ATOM 1912 C CA . SER A 1 248 ? 23.759 7.456 -22.857 1.00 91.75 248 SER A CA 1
ATOM 1913 C C . SER A 1 248 ? 24.194 6.779 -24.160 1.00 91.75 248 SER A C 1
ATOM 1915 O O . SER A 1 248 ? 24.947 7.369 -24.932 1.00 91.75 248 SER A O 1
ATOM 1917 N N . ARG A 1 249 ? 23.644 5.596 -24.470 1.00 89.38 249 ARG A N 1
ATOM 1918 C CA . ARG A 1 249 ? 23.913 4.887 -25.734 1.00 89.38 249 ARG A CA 1
ATOM 1919 C C . ARG A 1 249 ? 23.452 5.670 -26.960 1.00 89.38 249 ARG A C 1
ATOM 1921 O O . ARG A 1 249 ? 24.161 5.694 -27.961 1.00 89.38 249 ARG A O 1
ATOM 1928 N N . ILE A 1 250 ? 22.283 6.312 -26.896 1.00 87.75 250 ILE A N 1
ATOM 1929 C CA . ILE A 1 250 ? 21.783 7.164 -27.986 1.00 87.75 250 ILE A CA 1
ATOM 1930 C C . ILE A 1 250 ? 22.755 8.318 -28.225 1.00 87.75 250 ILE A C 1
ATOM 1932 O O . ILE A 1 250 ? 23.130 8.577 -29.366 1.00 87.75 250 ILE A O 1
ATOM 1936 N N . LYS A 1 251 ? 23.210 8.977 -27.155 1.00 93.31 251 LYS A N 1
ATOM 1937 C CA . LYS A 1 251 ? 24.174 10.072 -27.254 1.00 93.31 251 LYS A CA 1
ATOM 1938 C C . LYS A 1 251 ? 25.493 9.618 -27.887 1.00 93.31 251 LYS A C 1
ATOM 1940 O O . LYS A 1 251 ? 25.970 10.267 -28.813 1.00 93.31 251 LYS A O 1
ATOM 1945 N N . GLU A 1 252 ? 26.045 8.490 -27.444 1.00 92.31 252 GLU A N 1
ATOM 1946 C CA . GLU A 1 252 ? 27.263 7.909 -28.026 1.00 92.31 252 GLU A CA 1
ATOM 1947 C C . GLU A 1 252 ? 27.084 7.571 -29.513 1.00 92.31 252 GLU A C 1
ATOM 1949 O O . GLU A 1 252 ? 27.944 7.894 -30.333 1.00 92.31 252 GLU A O 1
ATOM 1954 N N . ALA A 1 253 ? 25.952 6.969 -29.888 1.00 88.19 253 ALA A N 1
ATOM 1955 C CA . ALA A 1 253 ? 25.647 6.648 -31.280 1.00 88.19 253 ALA A CA 1
ATOM 1956 C C . ALA A 1 253 ? 25.510 7.911 -32.150 1.00 88.19 253 ALA A C 1
ATOM 1958 O O . ALA A 1 253 ? 25.987 7.928 -33.285 1.00 88.19 253 ALA A O 1
ATOM 1959 N N . MET A 1 254 ? 24.908 8.983 -31.622 1.00 91.00 254 MET A N 1
ATOM 1960 C CA . MET A 1 254 ? 24.827 10.278 -32.307 1.00 91.00 254 MET A CA 1
ATOM 1961 C C . MET A 1 254 ? 26.212 10.897 -32.522 1.00 91.00 254 MET A C 1
ATOM 1963 O O . MET A 1 254 ? 26.502 11.380 -33.614 1.00 91.00 254 MET A O 1
ATOM 1967 N N . GLU A 1 255 ? 27.082 10.855 -31.511 1.00 92.50 255 GLU A N 1
ATOM 1968 C CA . GLU A 1 255 ? 28.461 11.342 -31.627 1.00 92.50 255 GLU A CA 1
ATOM 1969 C C . GLU A 1 255 ? 29.253 10.540 -32.674 1.00 92.50 255 GLU A C 1
ATOM 1971 O O . GLU A 1 255 ? 29.951 11.128 -33.503 1.00 92.50 255 GLU A O 1
ATOM 1976 N N . GLN A 1 256 ? 29.100 9.212 -32.702 1.00 90.38 256 GLN A N 1
ATOM 1977 C CA . GLN A 1 256 ? 29.716 8.352 -33.721 1.00 90.38 256 GLN A CA 1
ATOM 1978 C C . GLN A 1 256 ? 29.189 8.651 -35.132 1.00 90.38 256 GLN A C 1
ATOM 1980 O O . GLN A 1 256 ? 29.972 8.706 -36.082 1.00 90.38 256 GLN A O 1
ATOM 1985 N N . ALA A 1 257 ? 27.881 8.873 -35.280 1.00 87.62 257 ALA A N 1
ATOM 1986 C CA . ALA A 1 257 ? 27.273 9.221 -36.561 1.00 87.62 257 ALA A CA 1
ATOM 1987 C C . ALA A 1 257 ? 27.790 10.570 -37.091 1.00 87.62 257 ALA A C 1
ATOM 1989 O O . ALA A 1 257 ? 28.120 10.679 -38.274 1.00 87.62 257 ALA A O 1
ATOM 1990 N N . GLU A 1 258 ? 27.931 11.574 -36.222 1.00 94.44 258 GLU A N 1
ATOM 1991 C CA . GLU A 1 258 ? 28.480 12.879 -36.607 1.00 94.44 258 GLU A CA 1
ATOM 1992 C C . GLU A 1 258 ? 29.963 12.775 -36.994 1.00 94.44 258 GLU A C 1
ATOM 1994 O O . GLU A 1 258 ? 30.383 13.335 -38.006 1.00 94.44 258 GLU A O 1
ATOM 1999 N N . GLN A 1 259 ? 30.760 11.987 -36.262 1.00 93.56 259 GLN A N 1
ATOM 2000 C CA . GLN A 1 259 ? 32.153 11.713 -36.637 1.00 93.56 259 GLN A CA 1
ATOM 2001 C C . GLN A 1 259 ? 32.260 11.029 -38.006 1.00 93.56 259 GLN A C 1
ATOM 2003 O O . GLN A 1 259 ? 33.095 11.417 -38.827 1.00 93.56 259 GLN A O 1
ATOM 2008 N N . ALA A 1 260 ? 31.406 10.039 -38.279 1.00 91.25 260 ALA A N 1
ATOM 2009 C CA . ALA A 1 260 ? 31.374 9.348 -39.565 1.00 91.25 260 ALA A CA 1
ATOM 2010 C C . ALA A 1 260 ? 30.985 10.293 -40.713 1.00 91.25 260 ALA A C 1
ATOM 2012 O O . ALA A 1 260 ? 31.589 10.245 -41.788 1.00 91.25 260 ALA A O 1
ATOM 2013 N N . LYS A 1 261 ? 30.023 11.192 -40.478 1.00 93.38 261 LYS A N 1
ATOM 2014 C CA . LYS A 1 261 ? 29.622 12.225 -41.437 1.00 93.38 261 LYS A CA 1
ATOM 2015 C C . LYS A 1 261 ? 30.773 13.183 -41.751 1.00 93.38 261 LYS A C 1
ATOM 2017 O O . LYS A 1 261 ? 31.084 13.377 -42.922 1.00 93.38 261 LYS A O 1
ATOM 2022 N N . LEU A 1 262 ? 31.453 13.713 -40.734 1.00 95.50 262 LEU A N 1
ATOM 2023 C CA . LEU A 1 262 ? 32.610 14.598 -40.926 1.00 95.50 262 LEU A CA 1
ATOM 2024 C C . LEU A 1 262 ? 33.754 13.896 -41.673 1.00 95.50 262 LEU A C 1
ATOM 2026 O O . LEU A 1 262 ? 34.379 14.483 -42.557 1.00 95.50 262 LEU A O 1
ATOM 2030 N N . ALA A 1 263 ? 34.019 12.623 -41.360 1.00 92.31 263 ALA A N 1
ATOM 2031 C CA . ALA A 1 263 ? 35.014 11.827 -42.075 1.00 92.31 263 ALA A CA 1
ATOM 2032 C C . ALA A 1 263 ? 34.643 11.644 -43.555 1.00 92.31 263 ALA A C 1
ATOM 2034 O O . ALA A 1 263 ? 35.503 11.770 -44.430 1.00 92.31 263 ALA A O 1
ATOM 2035 N N . ARG A 1 264 ? 33.360 11.397 -43.847 1.00 92.25 264 ARG A N 1
ATOM 2036 C CA . ARG A 1 264 ? 32.843 11.315 -45.215 1.00 92.25 264 ARG A CA 1
ATOM 2037 C C . ARG A 1 264 ? 32.999 12.643 -45.960 1.00 92.25 264 ARG A C 1
ATOM 2039 O O . ARG A 1 264 ? 33.533 12.633 -47.063 1.00 92.25 264 ARG A O 1
ATOM 2046 N N . GLU A 1 265 ? 32.604 13.766 -45.363 1.00 94.62 265 GLU A N 1
ATOM 2047 C CA . GLU A 1 265 ? 32.754 15.103 -45.963 1.00 94.62 265 GLU A CA 1
ATOM 2048 C C . GLU A 1 265 ? 34.227 15.422 -46.278 1.00 94.62 265 GLU A C 1
ATOM 2050 O O . GLU A 1 265 ? 34.547 15.942 -47.349 1.00 94.62 265 GLU A O 1
ATOM 2055 N N . ALA A 1 266 ? 35.154 15.042 -45.392 1.00 95.38 266 ALA A N 1
ATOM 2056 C CA . ALA A 1 266 ? 36.587 15.202 -45.628 1.00 95.38 266 ALA A CA 1
ATOM 2057 C C . ALA A 1 266 ? 37.095 14.348 -46.808 1.00 95.38 266 ALA A C 1
ATOM 2059 O O . ALA A 1 266 ? 37.916 14.813 -47.607 1.00 95.38 266 ALA A O 1
ATOM 2060 N N . LEU A 1 267 ? 36.612 13.107 -46.936 1.00 94.25 267 LEU A N 1
ATOM 2061 C CA . LEU A 1 267 ? 36.945 12.228 -48.061 1.00 94.25 267 LEU A CA 1
ATOM 2062 C C . LEU A 1 267 ? 36.365 12.745 -49.382 1.00 94.25 267 LEU A C 1
ATOM 2064 O O . LEU A 1 267 ? 37.094 12.783 -50.371 1.00 94.25 267 LEU A O 1
ATOM 2068 N N . GLU A 1 268 ? 35.112 13.205 -49.391 1.00 93.50 268 GLU A N 1
ATOM 2069 C CA . GLU A 1 268 ? 34.482 13.844 -50.556 1.00 93.50 268 GLU A CA 1
ATOM 2070 C C . GLU A 1 268 ? 35.269 15.100 -50.979 1.00 93.50 268 GLU A C 1
ATOM 2072 O O . GLU A 1 268 ? 35.591 15.283 -52.157 1.00 93.50 268 GLU A O 1
ATOM 2077 N N . GLY A 1 269 ? 35.699 15.926 -50.018 1.00 94.88 269 GLY A N 1
ATOM 2078 C CA . GLY A 1 269 ? 36.587 17.063 -50.268 1.00 94.88 269 GLY A CA 1
ATOM 2079 C C . GLY A 1 269 ? 37.917 16.652 -50.913 1.00 94.88 269 GLY A C 1
ATOM 2080 O O . GLY A 1 269 ? 38.352 17.250 -51.900 1.00 94.88 269 GLY A O 1
ATOM 2081 N N . ARG A 1 270 ? 38.553 15.581 -50.427 1.00 95.62 270 ARG A N 1
ATOM 2082 C CA . ARG A 1 270 ? 39.788 15.049 -51.029 1.00 95.62 270 ARG A CA 1
ATOM 2083 C C . ARG A 1 270 ? 39.558 14.493 -52.435 1.00 95.62 270 ARG A C 1
ATOM 2085 O O . ARG A 1 270 ? 40.391 14.710 -53.314 1.00 95.62 270 ARG A O 1
ATOM 2092 N N . GLU A 1 271 ? 38.446 13.799 -52.657 1.00 94.25 271 GLU A N 1
ATOM 2093 C CA . GLU A 1 271 ? 38.073 13.257 -53.964 1.00 94.25 271 GLU A CA 1
ATOM 2094 C C . GLU A 1 271 ? 37.895 14.378 -54.993 1.00 94.25 271 GLU A C 1
ATOM 2096 O O . GLU A 1 271 ? 38.438 14.295 -56.096 1.00 94.25 271 GLU A O 1
ATOM 2101 N N . THR A 1 272 ? 37.195 15.457 -54.630 1.00 96.00 272 THR A N 1
ATOM 2102 C CA . THR A 1 272 ? 37.035 16.611 -55.525 1.00 96.00 272 THR A CA 1
ATOM 2103 C C . THR A 1 272 ? 38.382 17.247 -55.870 1.00 96.00 272 THR A C 1
ATOM 2105 O O . THR A 1 272 ? 38.626 17.509 -57.047 1.00 96.00 272 THR A O 1
ATOM 2108 N N . MET A 1 273 ? 39.297 17.430 -54.910 1.00 95.81 273 MET A N 1
ATOM 2109 C CA . MET A 1 273 ? 40.639 17.959 -55.199 1.00 95.81 273 MET A CA 1
ATOM 2110 C C . MET A 1 273 ? 41.433 17.055 -56.150 1.00 95.81 273 MET A C 1
ATOM 2112 O O . MET A 1 273 ? 41.993 17.544 -57.131 1.00 95.81 273 MET A O 1
ATOM 2116 N N . LEU A 1 274 ? 41.425 15.740 -55.914 1.00 95.50 274 LEU A N 1
ATOM 2117 C CA . LEU A 1 274 ? 42.096 14.776 -56.790 1.00 95.50 274 LEU A CA 1
ATOM 2118 C C . LEU A 1 274 ? 41.500 14.765 -58.204 1.00 95.50 274 LEU A C 1
ATOM 2120 O O . LEU A 1 274 ? 42.249 14.652 -59.174 1.00 95.50 274 LEU A O 1
ATOM 2124 N N . LYS A 1 275 ? 40.177 14.927 -58.352 1.00 95.25 275 LYS A N 1
ATOM 2125 C CA . LYS A 1 275 ? 39.530 15.078 -59.668 1.00 95.25 275 LYS A CA 1
ATOM 2126 C C . LYS A 1 275 ? 40.043 16.316 -60.407 1.00 95.25 275 LYS A C 1
ATOM 2128 O O . LYS A 1 275 ? 40.456 16.195 -61.559 1.00 95.25 275 LYS A O 1
ATOM 2133 N N . HIS A 1 276 ? 40.099 17.473 -59.743 1.00 96.19 276 HIS A N 1
ATOM 2134 C CA . HIS A 1 276 ? 40.628 18.706 -60.343 1.00 96.19 276 HIS A CA 1
ATOM 2135 C C . HIS A 1 276 ? 42.109 18.577 -60.729 1.00 96.19 276 HIS A C 1
ATOM 2137 O O . HIS A 1 276 ? 42.516 19.039 -61.799 1.00 96.19 276 HIS A O 1
ATOM 2143 N N . GLU A 1 277 ? 42.925 17.934 -59.890 1.00 96.19 277 GLU A N 1
ATOM 2144 C CA . GLU A 1 277 ? 44.332 17.665 -60.197 1.00 96.19 277 GLU A CA 1
ATOM 2145 C C . GLU A 1 277 ? 44.470 16.740 -61.414 1.00 96.19 277 GLU A C 1
ATOM 2147 O O . GLU A 1 277 ? 45.233 17.042 -62.334 1.00 96.19 277 GLU A O 1
ATOM 2152 N N . ASN A 1 278 ? 43.678 15.664 -61.474 1.00 93.19 278 ASN A N 1
ATOM 2153 C CA . ASN A 1 278 ? 43.663 14.745 -62.610 1.00 93.19 278 ASN A CA 1
ATOM 2154 C C . ASN A 1 278 ? 43.265 15.460 -63.908 1.00 93.19 278 ASN A C 1
ATOM 2156 O O . ASN A 1 278 ? 43.929 15.295 -64.928 1.00 93.19 278 ASN A O 1
ATOM 2160 N N . GLU A 1 279 ? 42.230 16.301 -63.875 1.00 95.88 279 GLU A N 1
ATOM 2161 C CA . GLU A 1 279 ? 41.831 17.118 -65.023 1.00 95.88 279 GLU A CA 1
ATOM 2162 C C . GLU A 1 279 ? 42.927 18.093 -65.460 1.00 95.88 279 GLU A C 1
ATOM 2164 O O . GLU A 1 279 ? 43.190 18.229 -66.655 1.00 95.88 279 GLU A O 1
ATOM 2169 N N . SER A 1 280 ? 43.587 18.761 -64.512 1.00 96.75 280 SER A N 1
ATOM 2170 C CA . SER A 1 280 ? 44.711 19.659 -64.796 1.00 96.75 280 SER A CA 1
ATOM 2171 C C . SER A 1 280 ? 45.860 18.913 -65.478 1.00 96.75 280 SER A C 1
ATOM 2173 O O . SER A 1 280 ? 46.385 19.371 -66.495 1.00 96.75 280 SER A O 1
ATOM 2175 N N . LEU A 1 281 ? 46.206 17.723 -64.978 1.00 95.50 281 LEU A N 1
ATOM 2176 C CA . LEU A 1 281 ? 47.211 16.854 -65.589 1.00 95.50 281 LEU A CA 1
ATOM 2177 C C . LEU A 1 281 ? 46.789 16.380 -66.986 1.00 95.50 281 LEU A C 1
ATOM 2179 O O . LEU A 1 281 ? 47.606 16.427 -67.902 1.00 95.50 281 LEU A O 1
ATOM 2183 N N . ARG A 1 282 ? 45.519 16.003 -67.190 1.00 95.06 282 ARG A N 1
ATOM 2184 C CA . ARG A 1 282 ? 44.982 15.646 -68.516 1.00 95.06 282 ARG A CA 1
ATOM 2185 C C . ARG A 1 282 ? 45.091 16.805 -69.507 1.00 95.06 282 ARG A C 1
ATOM 2187 O O . ARG A 1 282 ? 45.512 16.587 -70.639 1.00 95.06 282 ARG A O 1
ATOM 2194 N N . ARG A 1 283 ? 44.767 18.037 -69.089 1.00 95.81 283 ARG A N 1
ATOM 2195 C CA . ARG A 1 283 ? 44.914 19.239 -69.932 1.00 95.81 283 ARG A CA 1
ATOM 2196 C C . ARG A 1 283 ? 46.377 19.493 -70.297 1.00 95.81 283 ARG A C 1
ATOM 2198 O O . ARG A 1 283 ? 46.667 19.734 -71.463 1.00 95.81 283 ARG A O 1
ATOM 2205 N N . LYS A 1 284 ? 47.299 19.390 -69.331 1.00 95.62 284 LYS A N 1
ATOM 2206 C CA . LYS A 1 284 ? 48.747 19.516 -69.583 1.00 95.62 284 LYS A CA 1
ATOM 2207 C C . LYS A 1 284 ? 49.249 18.453 -70.557 1.00 95.62 284 LYS A C 1
ATOM 2209 O O . LYS A 1 284 ? 50.014 18.771 -71.459 1.00 95.62 284 LYS A O 1
ATOM 2214 N N . LEU A 1 285 ? 48.809 17.205 -70.395 1.00 94.31 285 LEU A N 1
ATOM 2215 C CA . LEU A 1 285 ? 49.177 16.114 -71.295 1.00 94.31 285 LEU A CA 1
ATOM 2216 C C . LEU A 1 285 ? 48.682 16.382 -72.722 1.00 94.31 285 LEU A C 1
ATOM 2218 O O . LEU A 1 285 ? 49.463 16.259 -73.657 1.00 94.31 285 LEU A O 1
ATOM 2222 N N . ALA A 1 286 ? 47.426 16.806 -72.888 1.00 94.62 286 ALA A N 1
ATOM 2223 C CA . ALA A 1 286 ? 46.873 17.161 -74.196 1.00 94.62 286 ALA A CA 1
ATOM 2224 C C . ALA A 1 286 ? 47.643 18.317 -74.862 1.00 94.62 286 ALA A C 1
ATOM 2226 O O . ALA A 1 286 ? 47.936 18.253 -76.051 1.00 94.62 286 ALA A O 1
ATOM 2227 N N . GLN A 1 287 ? 48.031 19.340 -74.092 1.00 95.81 287 GLN A N 1
ATOM 2228 C CA . GLN A 1 287 ? 48.873 20.433 -74.590 1.00 95.81 287 GLN A CA 1
ATOM 2229 C C . GLN A 1 287 ? 50.250 19.943 -75.050 1.00 95.81 287 GLN A C 1
ATOM 2231 O O . GLN A 1 287 ? 50.717 20.360 -76.103 1.00 95.81 287 GLN A O 1
ATOM 2236 N N . LEU A 1 288 ? 50.896 19.058 -74.285 1.00 95.75 288 LEU A N 1
ATOM 2237 C CA . LEU A 1 288 ? 52.191 18.485 -74.664 1.00 95.75 288 LEU A CA 1
ATOM 2238 C C . LEU A 1 288 ? 52.091 17.616 -75.921 1.00 95.75 288 LEU A C 1
ATOM 2240 O O . LEU A 1 288 ? 52.986 17.677 -76.757 1.00 95.75 288 LEU A O 1
ATOM 2244 N N . ILE A 1 289 ? 51.015 16.836 -76.068 1.00 94.69 289 ILE A N 1
ATOM 2245 C CA . ILE A 1 289 ? 50.749 16.064 -77.290 1.00 94.69 289 ILE A CA 1
ATOM 2246 C C . ILE A 1 289 ? 50.632 17.013 -78.485 1.00 94.69 289 ILE A C 1
ATOM 2248 O O . ILE A 1 289 ? 51.349 16.828 -79.462 1.00 94.69 289 ILE A O 1
ATOM 2252 N N . HIS A 1 290 ? 49.829 18.072 -78.371 1.00 94.31 290 HIS A N 1
ATOM 2253 C CA . HIS A 1 290 ? 49.659 19.042 -79.452 1.00 94.31 290 HIS A CA 1
ATOM 2254 C C . HIS A 1 290 ? 50.971 19.756 -79.819 1.00 94.31 290 HIS A C 1
ATOM 2256 O O . HIS A 1 290 ? 51.314 19.864 -80.989 1.00 94.31 290 HIS A O 1
ATOM 2262 N N . GLN A 1 291 ? 51.770 20.163 -78.825 1.00 93.88 291 GLN A N 1
ATOM 2263 C CA . GLN A 1 291 ? 53.096 20.751 -79.062 1.00 93.88 291 GLN A CA 1
ATOM 2264 C C . GLN A 1 291 ? 54.063 19.785 -79.757 1.00 93.88 291 GLN A C 1
ATOM 2266 O O . GLN A 1 291 ? 54.935 20.220 -80.510 1.00 93.88 291 GLN A O 1
ATOM 2271 N N . LEU A 1 292 ? 53.970 18.484 -79.468 1.00 93.12 292 LEU A N 1
ATOM 2272 C CA . LEU A 1 292 ? 54.766 17.476 -80.161 1.00 93.12 292 LEU A CA 1
ATOM 2273 C C . LEU A 1 292 ? 54.294 17.317 -81.606 1.00 93.12 292 LEU A C 1
ATOM 2275 O O . LEU A 1 292 ? 55.143 17.283 -82.488 1.00 93.12 292 LEU A O 1
ATOM 2279 N N . GLU A 1 293 ? 52.984 17.265 -81.851 1.00 93.69 293 GLU A N 1
ATOM 2280 C CA . GLU A 1 293 ? 52.404 17.217 -83.201 1.00 93.69 293 GLU A CA 1
ATOM 2281 C C . GLU A 1 293 ? 52.849 18.418 -84.046 1.00 93.69 293 GLU A C 1
ATOM 2283 O O . GLU A 1 293 ? 53.429 18.213 -85.108 1.00 93.69 293 GLU A O 1
ATOM 2288 N N . GLU A 1 294 ? 52.716 19.647 -83.535 1.00 93.25 294 GLU A N 1
ATOM 2289 C CA . GLU A 1 294 ? 53.178 20.869 -84.218 1.00 93.25 294 GLU A CA 1
ATOM 2290 C C . GLU A 1 294 ? 54.681 20.825 -84.536 1.00 93.25 294 GLU A C 1
ATOM 2292 O O . GLU A 1 294 ? 55.120 21.232 -85.613 1.00 93.25 294 GLU A O 1
ATOM 2297 N N . ARG A 1 295 ? 55.504 20.316 -83.606 1.00 92.56 295 ARG A N 1
ATOM 2298 C CA . ARG A 1 295 ? 56.946 20.146 -83.844 1.00 92.56 295 ARG A CA 1
ATOM 2299 C C . ARG A 1 295 ? 57.225 19.099 -84.913 1.00 92.56 295 ARG A C 1
ATOM 2301 O O . ARG A 1 295 ? 58.092 19.333 -85.747 1.00 92.56 295 ARG A O 1
ATOM 2308 N N . TYR A 1 296 ? 56.518 17.971 -84.898 1.00 91.12 296 TYR A N 1
ATOM 2309 C CA . TYR A 1 296 ? 56.663 16.938 -85.921 1.00 91.12 296 TYR A CA 1
ATOM 2310 C C . TYR A 1 296 ? 56.238 17.445 -87.301 1.00 91.12 296 TYR A C 1
ATOM 2312 O O . TYR A 1 296 ? 56.936 17.166 -88.273 1.00 91.12 296 TYR A O 1
ATOM 2320 N N . GLU A 1 297 ? 55.146 18.207 -87.391 1.00 89.69 297 GLU A N 1
ATOM 2321 C CA . GLU A 1 297 ? 54.699 18.850 -88.631 1.00 89.69 297 GLU A CA 1
ATOM 2322 C C . GLU A 1 297 ? 55.730 19.867 -89.126 1.00 89.69 297 GLU A C 1
ATOM 2324 O O . GLU A 1 297 ? 56.165 19.786 -90.272 1.00 89.69 297 GLU A O 1
ATOM 2329 N N . SER A 1 298 ? 56.223 20.747 -88.250 1.00 89.88 298 SER A N 1
ATOM 2330 C CA . SER A 1 298 ? 57.274 21.709 -88.597 1.00 89.88 298 SER A CA 1
ATOM 2331 C C . SER A 1 298 ? 58.569 21.022 -89.048 1.00 89.88 298 SER A C 1
ATOM 2333 O O . SER A 1 298 ? 59.161 21.410 -90.055 1.00 89.88 298 SER A O 1
ATOM 2335 N N . GLU A 1 299 ? 59.012 19.968 -88.357 1.00 88.50 299 GLU A N 1
ATOM 2336 C CA . GLU A 1 299 ? 60.173 19.175 -88.773 1.00 88.50 299 GLU A CA 1
ATOM 2337 C C . GLU A 1 299 ? 59.941 18.473 -90.118 1.00 88.50 299 GLU A C 1
ATOM 2339 O O . GLU A 1 299 ? 60.872 18.372 -90.923 1.00 88.50 299 GLU A O 1
ATOM 2344 N N . ALA A 1 300 ? 58.723 17.989 -90.378 1.00 84.75 300 ALA A N 1
ATOM 2345 C CA . ALA A 1 300 ? 58.353 17.384 -91.652 1.00 84.75 300 ALA A CA 1
ATOM 2346 C C . ALA A 1 300 ? 58.362 18.418 -92.789 1.00 84.75 300 ALA A C 1
ATOM 2348 O O . ALA A 1 300 ? 58.970 18.153 -93.822 1.00 84.75 300 ALA A O 1
ATOM 2349 N N . GLU A 1 301 ? 57.797 19.610 -92.587 1.00 87.06 301 GLU A N 1
ATOM 2350 C CA . GLU A 1 301 ? 57.827 20.717 -93.553 1.00 87.06 301 GLU A CA 1
ATOM 2351 C C . GLU A 1 301 ? 59.257 21.197 -93.843 1.00 87.06 301 GLU A C 1
ATOM 2353 O O . GLU A 1 301 ? 59.623 21.441 -94.997 1.00 87.06 301 GLU A O 1
ATOM 2358 N N . ILE A 1 302 ? 60.108 21.294 -92.815 1.00 85.88 302 ILE A N 1
ATOM 2359 C CA . ILE A 1 302 ? 61.531 21.627 -92.979 1.00 85.88 302 ILE A CA 1
ATOM 2360 C C . ILE A 1 302 ? 62.241 20.538 -93.793 1.00 85.88 302 ILE A C 1
ATOM 2362 O O . ILE A 1 302 ? 63.015 20.848 -94.698 1.00 85.88 302 ILE A O 1
ATOM 2366 N N . ARG A 1 303 ? 61.971 19.254 -93.522 1.00 84.88 303 ARG A N 1
ATOM 2367 C CA . ARG A 1 303 ? 62.533 18.156 -94.324 1.00 84.88 303 ARG A CA 1
ATOM 2368 C C . ARG A 1 303 ? 62.024 18.181 -95.761 1.00 84.88 303 ARG A C 1
ATOM 2370 O O . ARG A 1 303 ? 62.826 18.007 -96.671 1.00 84.88 303 ARG A O 1
ATOM 2377 N N . GLU A 1 304 ? 60.733 18.407 -95.986 1.00 81.75 304 GLU A N 1
ATOM 2378 C CA . GLU A 1 304 ? 60.161 18.493 -97.333 1.00 81.75 304 GLU A CA 1
ATOM 2379 C C . GLU A 1 304 ? 60.716 19.681 -98.122 1.00 81.75 304 GLU A C 1
ATOM 2381 O O . GLU A 1 304 ? 61.069 19.526 -99.290 1.00 81.75 304 GLU A O 1
ATOM 2386 N N . SER A 1 305 ? 60.827 20.857 -97.502 1.00 80.81 305 SER A N 1
ATOM 2387 C CA . SER A 1 305 ? 61.420 22.040 -98.136 1.00 80.81 305 SER A CA 1
ATOM 2388 C C . SER A 1 305 ? 62.909 21.849 -98.433 1.00 80.81 305 SER A C 1
ATOM 2390 O O . SER A 1 305 ? 63.348 22.203 -99.527 1.00 80.81 305 SER A O 1
ATOM 2392 N N . GLY A 1 306 ? 63.662 21.214 -97.530 1.00 84.31 306 GLY A N 1
ATOM 2393 C CA . GLY A 1 306 ? 65.047 20.807 -97.776 1.00 84.31 306 GLY A CA 1
ATOM 2394 C C . GLY A 1 306 ? 65.167 19.847 -98.962 1.00 84.31 306 GLY A C 1
ATOM 2395 O O . GLY A 1 306 ? 65.935 20.103 -99.883 1.00 84.31 306 GLY A O 1
ATOM 2396 N N . LEU A 1 307 ? 64.333 18.802 -99.007 1.00 82.12 307 LEU A N 1
ATOM 2397 C CA . LEU A 1 307 ? 64.298 17.851 -100.124 1.00 82.12 307 LEU A CA 1
ATOM 2398 C C . LEU A 1 307 ? 63.907 18.514 -101.453 1.00 82.12 307 LEU A C 1
ATOM 2400 O O . LEU A 1 307 ? 64.472 18.164 -102.486 1.00 82.12 307 LEU A O 1
ATOM 2404 N N . ARG A 1 308 ? 62.964 19.468 -101.451 1.00 77.94 308 ARG A N 1
ATOM 2405 C CA . ARG A 1 308 ? 62.604 20.251 -102.649 1.00 77.94 308 ARG A CA 1
ATOM 2406 C C . ARG A 1 308 ? 63.765 21.125 -103.116 1.00 77.94 308 ARG A C 1
ATOM 2408 O O . ARG A 1 308 ? 64.079 21.101 -104.298 1.00 77.94 308 ARG A O 1
ATOM 2415 N N . SER A 1 309 ? 64.432 21.827 -102.201 1.00 80.69 309 SER A N 1
ATOM 2416 C CA . SER A 1 309 ? 65.611 22.639 -102.524 1.00 80.69 309 SER A CA 1
ATOM 2417 C C . SER A 1 309 ? 66.753 21.793 -103.095 1.00 80.69 309 SER A C 1
ATOM 2419 O O . SER A 1 309 ? 67.396 22.204 -104.058 1.00 80.69 309 SER A O 1
ATOM 2421 N N . ASP A 1 310 ? 67.002 20.611 -102.529 1.00 80.44 310 ASP A N 1
ATOM 2422 C CA . ASP A 1 310 ? 68.018 19.682 -103.032 1.00 80.44 310 ASP A CA 1
ATOM 2423 C C . ASP A 1 310 ? 67.645 19.137 -104.419 1.00 80.44 310 ASP A C 1
ATOM 2425 O O . ASP A 1 310 ? 68.510 18.993 -105.286 1.00 80.44 310 ASP A O 1
ATOM 2429 N N . LEU A 1 311 ? 66.357 18.862 -104.655 1.00 77.81 311 LEU A N 1
ATOM 2430 C CA . LEU A 1 311 ? 65.843 18.446 -105.960 1.00 77.81 311 LEU A CA 1
ATOM 2431 C C . LEU A 1 311 ? 66.003 19.557 -107.008 1.00 77.81 311 LEU A C 1
ATOM 2433 O O . LEU A 1 311 ? 66.455 19.281 -108.117 1.00 77.81 311 LEU A O 1
ATOM 2437 N N . ASP A 1 312 ? 65.680 20.801 -106.656 1.00 80.38 312 ASP A N 1
ATOM 2438 C CA . ASP A 1 312 ? 65.843 21.964 -107.530 1.00 80.38 312 ASP A CA 1
ATOM 2439 C C . ASP A 1 312 ? 67.321 22.198 -107.865 1.00 80.38 312 ASP A C 1
ATOM 2441 O O . ASP A 1 312 ? 67.670 22.359 -109.034 1.00 80.38 312 ASP A O 1
ATOM 2445 N N . ALA A 1 313 ? 68.214 22.111 -106.873 1.00 76.69 313 ALA A N 1
ATOM 2446 C CA . ALA A 1 313 ? 69.658 22.190 -107.092 1.00 76.69 313 ALA A CA 1
ATOM 2447 C C . ALA A 1 313 ? 70.163 21.075 -108.025 1.00 76.69 313 ALA A C 1
ATOM 2449 O O . ALA A 1 313 ? 70.964 21.328 -108.926 1.00 76.69 313 ALA A O 1
ATOM 2450 N N . LYS A 1 314 ? 69.663 19.844 -107.857 1.00 78.00 314 LYS A N 1
ATOM 2451 C CA . LYS A 1 314 ? 69.992 18.720 -108.745 1.00 78.00 314 LYS A CA 1
ATOM 2452 C C . LYS A 1 314 ? 69.437 18.898 -110.155 1.00 78.00 314 LYS A C 1
ATOM 2454 O O . LYS A 1 314 ? 70.101 18.502 -111.108 1.00 78.00 314 LYS A O 1
ATOM 2459 N N . ASN A 1 315 ? 68.261 19.498 -110.310 1.00 72.88 315 ASN A N 1
ATOM 2460 C CA . ASN A 1 315 ? 67.693 19.801 -111.623 1.00 72.88 315 ASN A CA 1
ATOM 2461 C C . ASN A 1 315 ? 68.518 20.860 -112.364 1.00 72.88 315 ASN A C 1
ATOM 2463 O O . ASN A 1 315 ? 68.776 20.673 -113.550 1.00 72.88 315 ASN A O 1
ATOM 2467 N N . VAL A 1 316 ? 68.995 21.900 -111.669 1.00 75.62 316 VAL A N 1
ATOM 2468 C CA . VAL A 1 316 ? 69.930 22.889 -112.236 1.00 75.62 316 VAL A CA 1
ATOM 2469 C C . VAL A 1 316 ? 71.231 22.215 -112.681 1.00 75.62 316 VAL A C 1
ATOM 2471 O O . VAL A 1 316 ? 71.658 22.405 -113.813 1.00 75.62 316 VAL A O 1
ATOM 2474 N N . GLU A 1 317 ? 71.816 21.347 -111.850 1.00 71.88 317 GLU A N 1
ATOM 2475 C CA . GLU A 1 317 ? 73.035 20.598 -112.201 1.00 71.88 317 GLU A CA 1
ATOM 2476 C C . GLU A 1 317 ? 72.824 19.678 -113.425 1.00 71.88 317 GLU A C 1
ATOM 2478 O O . GLU A 1 317 ? 73.711 19.519 -114.262 1.00 71.88 317 GLU A O 1
ATOM 2483 N N . ILE A 1 318 ? 71.633 19.087 -113.570 1.00 69.94 318 ILE A N 1
ATOM 2484 C CA . ILE A 1 318 ? 71.258 18.291 -114.749 1.00 69.94 318 ILE A CA 1
ATOM 2485 C C . ILE A 1 318 ? 71.067 19.169 -115.994 1.00 69.94 318 ILE A C 1
ATOM 2487 O O . ILE A 1 318 ? 71.400 18.722 -117.093 1.00 69.94 318 ILE A O 1
ATOM 2491 N N . GLU A 1 319 ? 70.504 20.371 -115.861 1.00 69.62 319 GLU A N 1
ATOM 2492 C CA . GLU A 1 319 ? 70.379 21.323 -116.972 1.00 69.62 319 GLU A CA 1
ATOM 2493 C C . GLU A 1 319 ? 71.748 21.840 -117.431 1.00 69.62 319 GLU A C 1
ATOM 2495 O O . GLU A 1 319 ? 71.999 21.860 -118.637 1.00 69.62 319 GLU A O 1
ATOM 2500 N N . ASP A 1 320 ? 72.662 22.127 -116.502 1.00 68.75 320 ASP A N 1
ATOM 2501 C CA . ASP A 1 320 ? 74.046 22.514 -116.805 1.00 68.75 320 ASP A CA 1
ATOM 2502 C C . ASP A 1 320 ? 74.816 21.401 -117.540 1.00 68.75 320 ASP A C 1
ATOM 2504 O O . ASP A 1 320 ? 75.639 21.686 -118.405 1.00 68.75 320 ASP A O 1
ATOM 2508 N N . LEU A 1 321 ? 74.528 20.124 -117.257 1.00 66.69 321 LEU A N 1
ATOM 2509 C CA . LEU A 1 321 ? 75.123 18.975 -117.960 1.00 66.69 321 LEU A CA 1
ATOM 2510 C C . LEU A 1 321 ? 74.522 18.709 -119.354 1.00 66.69 321 LEU A C 1
ATOM 2512 O O . LEU A 1 321 ? 75.043 17.865 -120.090 1.00 66.69 321 LEU A O 1
ATOM 2516 N N . LYS A 1 322 ? 73.409 19.362 -119.710 1.00 62.19 322 LYS A N 1
ATOM 2517 C CA . LYS A 1 322 ? 72.735 19.218 -121.014 1.00 62.19 322 LYS A CA 1
ATOM 2518 C C . LYS A 1 322 ? 73.094 20.321 -122.019 1.00 62.19 322 LYS A C 1
ATOM 2520 O O . LYS A 1 322 ? 72.706 20.180 -123.181 1.00 62.19 322 LYS A O 1
ATOM 2525 N N . MET A 1 323 ? 73.791 21.379 -121.595 1.00 52.16 323 MET A N 1
ATOM 2526 C CA . MET A 1 323 ? 74.369 22.418 -122.467 1.00 52.16 323 MET A CA 1
ATOM 2527 C C . MET A 1 323 ? 75.813 22.097 -122.856 1.00 52.16 323 MET A C 1
ATOM 2529 O O . MET A 1 323 ? 76.188 22.471 -123.990 1.00 52.16 323 MET A O 1
#

Radius of gyration: 70.27 Å; chains: 1; bounding box: 131×41×222 Å